Protein 4P7X (pdb70)

Radius of gyration: 19.08 Å; Cα contacts (8 Å, |Δi|>4): 589; chains: 1; bounding box: 52×41×45 Å

Sequence (286 aa):
PQFEKKGATTRILGVVVQLDQRRLTDDLAVLAKSNFSSSEYSDFACGRWEFCMLRNQSGKQEEQRVVVHETPALATPLGQSLPYLNELLDNNHFDRDSIRYARIIRISENACIIPHRDYLELEGKFIRVVHLLVLDTNEEKCSNTEEENNNIFHMMGRGEIWFLLDASSLPHSAGCFSSPTTPRLHLVVDIEGTRSLEEEVAINNVEQPSARRNATVDTRKEWTDEETLEESVLGFFSEIISEANYREIVAILAKLHFFHKVHCCVDMYGWLKKEICRRRGEPALIEKANNSSLERFYLIDRAAGEVMTYY

Foldseek 3Di:
DDFDDDPDKDFLFFDDDDCVLLVVLVVVVVVDDWDCPPVLQKLPPKTKAWQWACPLERVDDDDEADQFQTHGHPSNVVRVRVVVQCVAWFDRGFFHTKMKIKAAALMKGAFFAPDQAYPAAWFKKKAWADADPQKWKAFFQDIADDDHRTIITDRSLTTMMIHGNDRDMTIIIMTTGNRVDDPSPGTHPGHGDDDDDTDDDPAAEDDPVNLVVLLVCLVPDDPVCVSVNSSVLQCNSSRYRHTNLVSLVSQCSSPVSNPDVVSNVLSVVVCCPRRNHDHVPDHDDD

InterPro domains:
  IPR007803 Aspartyl/asparaginy/proline hydroxylase [PF05118] (27-172)
  IPR008035 L-proline 3-hydroxylase, C-terminal [PF05373] (183-276)
  IPR027443 Isopenicillin N synthase-like superfamily [G3DSA:2.60.120.330] (1-194)
  IPR037037 L-proline 3-hydroxylase, C-terminal domain superfamily [G3DSA:1.10.1720.10] (197-279)

Secondary structure (DSSP, 8-state):
------SPPEEEEE----HHHHHHHHHHHTTS--B-TTGGGEESSEEEEEEEESSS-TT--S-----S--EE-HHHHT-HHHHHHHHHHS-GGGEEEEEEEEE-TTEEEEEE-S-TTSSS-EEEEEEEEE--TTEEEEETTEEE-PPTTEEEEE-TTS-EEEEE-SSS-EEEEEEEEETTS-GGGSS-S-BPPPP-PPPP--PBPP-HHHHHHHHGGGGT--TTTHHHHHHHHHHHTTTBSS-TTHHHHHHHHHHHHH--HHHHHHHHHHHIIIII---TT-----

Organism: Mesorhizobium japonicum (strain LMG 29417 / CECT 9101 / MAFF 303099) (NCBI:txid266835)

Solvent-accessible surface area: 13258 Å² total

B-factor: mean 23.95, std 10.5, range [10.64, 113.64]

Nearest PDB structures (foldseek):
  4p7w-assembly1_A  TM=9.999E-01  e=2.178E-58  Mesorhizobium japonicum MAFF 303099
  1e5r-assembly1_B-2  TM=8.882E-01  e=2.980E-24  Streptomyces sp. TH1
  1e5s-assembly1_B-2  TM=9.002E-01  e=2.533E-22  Streptomyces sp. TH1
  1e5s-assembly1_A  TM=8.756E-01  e=3.210E-22  Streptomyces sp. TH1
  8re7-assembly1_A  TM=7.423E-01  e=4.043E-07  Homo sapiens

Structure (mmCIF, N/CA/C/O backbone):
data_4P7X
#
_entry.id   4P7X
#
_cell.length_a   112.680
_cell.length_b   123.395
_cell.length_c   56.980
_cell.angle_alpha   90.000
_cell.angle_beta   90.000
_cell.angle_gamma   90.000
#
_symmetry.space_group_name_H-M   'C 2 2 21'
#
loop_
_entity.id
_entity.type
_entity.pdbx_description
1 polymer 'L-proline cis-4-hydroxylase'
2 non-polymer 'COBALT (II) ION'
3 non-polymer '2-OXOGLUTARIC ACID'
4 non-polymer '(2S)-piperidine-2-carboxylic acid'
5 non-polymer 'SULFATE ION'
6 non-polymer '3-CYCLOHEXYL-1-PROPYLSULFONIC ACID'
7 water water
#
loop_
_atom_site.group_PDB
_atom_site.id
_atom_site.type_symbol
_atom_site.label_atom_id
_atom_site.label_alt_id
_atom_site.label_comp_id
_atom_site.label_asym_id
_atom_site.label_entity_id
_atom_site.label_seq_id
_atom_site.pdbx_PDB_ins_code
_atom_site.Cartn_x
_atom_site.Cartn_y
_atom_site.Cartn_z
_atom_site.occupancy
_atom_site.B_iso_or_equiv
_atom_site.auth_seq_id
_atom_site.auth_comp_id
_atom_site.auth_asym_id
_atom_site.auth_atom_id
_atom_site.pdbx_PDB_model_num
ATOM 1 N N . PRO A 1 7 ? 41.661 22.637 -4.974 1.00 36.21 -5 PRO A N 1
ATOM 2 C CA . PRO A 1 7 ? 40.852 23.845 -5.200 1.00 30.29 -5 PRO A CA 1
ATOM 3 C C . PRO A 1 7 ? 40.570 24.633 -3.918 1.00 26.33 -5 PRO A C 1
ATOM 4 O O . PRO A 1 7 ? 40.561 24.054 -2.826 1.00 29.53 -5 PRO A O 1
ATOM 8 N N . GLN A 1 8 ? 40.325 25.935 -4.071 1.00 28.03 -4 GLN A N 1
ATOM 9 C CA . GLN A 1 8 ? 40.081 26.859 -2.964 1.00 24.07 -4 GLN A CA 1
ATOM 10 C C . GLN A 1 8 ? 38.684 27.430 -3.107 1.00 20.91 -4 GLN A C 1
ATOM 11 O O . GLN A 1 8 ? 38.155 27.469 -4.199 1.00 21.26 -4 GLN A O 1
ATOM 17 N N . PHE A 1 9 ? 38.086 27.863 -1.994 1.00 20.13 -3 PHE A N 1
ATOM 18 C CA . PHE A 1 9 ? 36.668 28.204 -1.944 1.00 18.70 -3 PHE A CA 1
ATOM 19 C C . PHE A 1 9 ? 36.433 29.495 -1.175 1.00 18.56 -3 PHE A C 1
ATOM 20 O O . PHE A 1 9 ? 36.945 29.679 -0.065 1.00 21.51 -3 PHE A O 1
ATOM 28 N N . GLU A 1 10 ? 35.643 30.391 -1.766 1.00 17.18 -2 GLU A N 1
ATOM 29 C CA . GLU A 1 10 ? 35.367 31.697 -1.194 1.00 18.30 -2 GLU A CA 1
ATOM 30 C C . GLU A 1 10 ? 34.527 31.552 0.071 1.00 20.15 -2 GLU A C 1
ATOM 31 O O . GLU A 1 10 ? 33.581 30.768 0.111 1.00 19.58 -2 GLU A O 1
ATOM 37 N N . LYS A 1 11 ? 34.877 32.349 1.074 1.00 24.54 -1 LYS A N 1
ATOM 38 C CA A LYS A 1 11 ? 34.141 32.321 2.327 0.50 26.04 -1 LYS A CA 1
ATOM 39 C CA B LYS A 1 11 ? 34.170 32.433 2.352 0.50 25.64 -1 LYS A CA 1
ATOM 40 C C . LYS A 1 11 ? 32.752 32.936 2.157 1.00 21.94 -1 LYS A C 1
ATOM 41 O O . LYS A 1 11 ? 32.488 33.666 1.226 1.00 23.66 -1 LYS A O 1
ATOM 52 N N . GLY A 1 12 ? 31.861 32.587 3.067 1.00 24.94 0 GLY A N 1
ATOM 53 C CA . GLY A 1 12 ? 30.495 33.102 3.085 1.00 23.44 0 GLY A CA 1
ATOM 54 C C . GLY A 1 12 ? 30.138 33.434 4.517 1.00 22.83 0 GLY A C 1
ATOM 55 O O . GLY A 1 12 ? 31.020 33.650 5.350 1.00 24.85 0 GLY A O 1
ATOM 56 N N . ALA A 1 13 ? 28.843 33.471 4.809 1.00 22.73 1 ALA A N 1
ATOM 57 C CA . ALA A 1 13 ? 28.391 33.654 6.187 1.00 21.15 1 ALA A CA 1
ATOM 58 C C . ALA A 1 13 ? 28.933 32.527 7.074 1.00 19.44 1 ALA A C 1
ATOM 59 O O . ALA A 1 13 ? 29.072 31.402 6.635 1.00 19.01 1 ALA A O 1
ATOM 61 N N . THR A 1 14 ? 29.214 32.826 8.336 1.00 21.08 2 THR A N 1
ATOM 62 C CA . THR A 1 14 ? 29.887 31.878 9.213 1.00 20.02 2 THR A CA 1
ATOM 63 C C . THR A 1 14 ? 28.922 30.795 9.715 1.00 16.86 2 THR A C 1
ATOM 64 O O . THR A 1 14 ? 27.908 31.087 10.356 1.00 17.57 2 THR A O 1
ATOM 68 N N . THR A 1 15 ? 29.311 29.547 9.518 1.00 16.25 3 THR A N 1
ATOM 69 C CA . THR A 1 15 ? 28.589 28.390 10.072 1.00 14.77 3 THR A CA 1
ATOM 70 C C . THR A 1 15 ? 28.614 28.479 11.586 1.00 15.78 3 THR A C 1
ATOM 71 O O . THR A 1 15 ? 29.684 28.658 12.170 1.00 18.14 3 THR A O 1
ATOM 75 N N . ARG A 1 16 ? 27.448 28.408 12.217 1.00 15.39 4 ARG A N 1
ATOM 76 C CA . ARG A 1 16 ? 27.348 28.645 13.652 1.00 15.56 4 ARG A CA 1
ATOM 77 C C . ARG A 1 16 ? 25.992 28.243 14.204 1.00 15.39 4 ARG A C 1
ATOM 78 O O . ARG A 1 16 ? 25.047 28.033 13.463 1.00 15.10 4 ARG A O 1
ATOM 86 N N . ILE A 1 17 ? 25.904 28.190 15.525 1.00 16.39 5 ILE A N 1
ATOM 87 C CA . ILE A 1 17 ? 24.639 28.017 16.210 1.00 15.06 5 ILE A CA 1
ATOM 88 C C . ILE A 1 17 ? 23.848 29.319 16.222 1.00 15.28 5 ILE A C 1
ATOM 89 O O . ILE A 1 17 ? 24.343 30.329 16.715 1.00 17.93 5 ILE A O 1
ATOM 94 N N . LEU A 1 18 ? 22.655 29.296 15.628 1.00 15.38 6 LEU A N 1
ATOM 95 C CA . LEU A 1 18 ? 21.738 30.421 15.639 1.00 16.93 6 LEU A CA 1
ATOM 96 C C . LEU A 1 18 ? 20.925 30.468 16.924 1.00 16.42 6 LEU A C 1
ATOM 97 O O . LEU A 1 18 ? 20.484 31.531 17.342 1.00 18.85 6 LEU A O 1
ATOM 102 N N . GLY A 1 19 ? 20.667 29.313 17.521 1.00 16.48 7 GLY A N 1
ATOM 103 C CA . GLY A 1 19 ? 19.828 29.249 18.708 1.00 16.41 7 GLY A CA 1
ATOM 104 C C . GLY A 1 19 ? 19.726 27.865 19.266 1.00 16.27 7 GLY A C 1
ATOM 105 O O . GLY A 1 19 ? 20.129 26.911 18.619 1.00 17.38 7 GLY A O 1
ATOM 106 N N . VAL A 1 20 ? 19.197 27.780 20.489 1.00 16.03 8 VAL A N 1
ATOM 107 C CA A VAL A 1 20 ? 18.939 26.490 21.114 0.50 16.53 8 VAL A CA 1
ATOM 108 C CA B VAL A 1 20 ? 18.965 26.523 21.196 0.50 15.85 8 VAL A CA 1
ATOM 109 C C . VAL A 1 20 ? 17.494 26.470 21.595 1.00 16.10 8 VAL A C 1
ATOM 110 O O . VAL A 1 20 ? 16.947 27.494 22.015 1.00 17.50 8 VAL A O 1
ATOM 117 N N . VAL A 1 21 ? 16.872 25.302 21.458 1.00 15.14 9 VAL A N 1
ATOM 118 C CA . VAL A 1 21 ? 15.486 25.112 21.837 1.00 15.66 9 VAL A CA 1
ATOM 119 C C . VAL A 1 21 ? 15.353 23.892 22.721 1.00 17.82 9 VAL A C 1
ATOM 120 O O . VAL A 1 21 ? 16.150 22.958 22.659 1.00 18.86 9 VAL A O 1
ATOM 124 N N . GLN A 1 22 ? 14.309 23.916 23.524 1.00 19.71 10 GLN A N 1
ATOM 125 C CA . GLN A 1 22 ? 13.913 22.780 24.308 1.00 22.37 10 GLN A CA 1
ATOM 126 C C . GLN A 1 22 ? 13.151 21.840 23.385 1.00 23.25 10 GLN A C 1
ATOM 127 O O . GLN A 1 22 ? 12.461 22.261 22.410 1.00 25.85 10 GLN A O 1
ATOM 133 N N . LEU A 1 23 ? 13.409 20.561 23.571 1.00 19.04 11 LEU A N 1
ATOM 134 C CA . LEU A 1 23 ? 12.678 19.528 22.863 1.00 18.79 11 LEU A CA 1
ATOM 135 C C . LEU A 1 23 ? 11.878 18.708 23.861 1.00 19.54 11 LEU A C 1
ATOM 136 O O . LEU A 1 23 ? 12.392 18.313 24.916 1.00 26.55 11 LEU A O 1
ATOM 141 N N . ASP A 1 24 ? 10.618 18.492 23.540 1.00 18.11 12 ASP A N 1
ATOM 142 C CA . ASP A 1 24 ? 9.731 17.646 24.321 1.00 18.84 12 ASP A CA 1
ATOM 143 C C . ASP A 1 24 ? 10.042 16.189 23.967 1.00 18.87 12 ASP A C 1
ATOM 144 O O . ASP A 1 24 ? 9.715 15.718 22.872 1.00 19.01 12 ASP A O 1
ATOM 149 N N . GLN A 1 25 ? 10.716 15.467 24.854 1.00 19.58 13 GLN A N 1
ATOM 150 C CA . GLN A 1 25 ? 11.194 14.146 24.486 1.00 21.45 13 GLN A CA 1
ATOM 151 C C . GLN A 1 25 ? 10.059 13.175 24.190 1.00 19.37 13 GLN A C 1
ATOM 152 O O . GLN A 1 25 ? 10.172 12.376 23.274 1.00 19.41 13 GLN A O 1
ATOM 158 N N . ARG A 1 26 ? 8.964 13.241 24.940 1.00 18.93 14 ARG A N 1
ATOM 159 C CA . ARG A 1 26 ? 7.846 12.339 24.670 1.00 18.83 14 ARG A CA 1
ATOM 160 C C . ARG A 1 26 ? 7.278 12.567 23.276 1.00 18.30 14 ARG A C 1
ATOM 161 O O . ARG A 1 26 ? 7.109 11.640 22.493 1.00 19.04 14 ARG A O 1
ATOM 169 N N . ARG A 1 27 ? 6.982 13.822 22.975 1.00 16.63 15 ARG A N 1
ATOM 170 C CA . ARG A 1 27 ? 6.404 14.134 21.672 1.00 15.80 15 ARG A CA 1
ATOM 171 C C . ARG A 1 27 ? 7.380 13.842 20.523 1.00 16.13 15 ARG A C 1
ATOM 172 O O . ARG A 1 27 ? 6.983 13.390 19.433 1.00 17.08 15 ARG A O 1
ATOM 180 N N . LEU A 1 28 ? 8.653 14.131 20.753 1.00 16.12 16 LEU A N 1
ATOM 181 C CA . LEU A 1 28 ? 9.663 13.866 19.753 1.00 17.03 16 LEU A CA 1
ATOM 182 C C . LEU A 1 28 ? 9.832 12.372 19.503 1.00 18.27 16 LEU A C 1
ATOM 183 O O . LEU A 1 28 ? 9.924 11.925 18.367 1.00 19.21 16 LEU A O 1
ATOM 188 N N . THR A 1 29 ? 9.869 11.591 20.578 1.00 19.05 17 THR A N 1
ATOM 189 C CA . THR A 1 29 ? 9.975 10.143 20.503 1.00 21.10 17 THR A CA 1
ATOM 190 C C . THR A 1 29 ? 8.857 9.577 19.635 1.00 20.22 17 THR A C 1
ATOM 191 O O . THR A 1 29 ? 9.093 8.701 18.821 1.00 20.74 17 THR A O 1
ATOM 195 N N . ASP A 1 30 ? 7.643 10.096 19.799 1.00 19.30 18 ASP A N 1
ATOM 196 C CA . ASP A 1 30 ? 6.515 9.624 19.003 1.00 18.47 18 ASP A CA 1
ATOM 197 C C . ASP A 1 30 ? 6.751 9.891 17.503 1.00 18.27 18 ASP A C 1
ATOM 198 O O . ASP A 1 30 ? 6.573 8.999 16.668 1.00 20.26 18 ASP A O 1
ATOM 203 N N . ASP A 1 31 ? 7.169 11.106 17.157 1.00 17.45 19 ASP A N 1
ATOM 204 C CA . ASP A 1 31 ? 7.386 11.427 15.742 1.00 17.33 19 ASP A CA 1
ATOM 205 C C . ASP A 1 31 ? 8.608 10.674 15.185 1.00 18.16 19 ASP A C 1
ATOM 206 O O . ASP A 1 31 ? 8.598 10.245 14.033 1.00 18.11 19 ASP A O 1
ATOM 211 N N . LEU A 1 32 ? 9.655 10.500 15.982 1.00 17.59 20 LEU A N 1
ATOM 212 C CA . LEU A 1 32 ? 10.804 9.708 15.534 1.00 18.33 20 LEU A CA 1
ATOM 213 C C . LEU A 1 32 ? 10.428 8.241 15.291 1.00 18.47 20 LEU A C 1
ATOM 214 O O . LEU A 1 32 ? 10.984 7.602 14.399 1.00 19.21 20 LEU A O 1
ATOM 219 N N . ALA A 1 33 ? 9.478 7.713 16.055 1.00 18.95 21 ALA A N 1
ATOM 220 C CA . ALA A 1 33 ? 9.044 6.329 15.857 1.00 20.36 21 ALA A CA 1
ATOM 221 C C . ALA A 1 33 ? 8.304 6.183 14.513 1.00 19.29 21 ALA A C 1
ATOM 222 O O . ALA A 1 33 ? 8.435 5.174 13.832 1.00 23.36 21 ALA A O 1
ATOM 224 N N . VAL A 1 34 ? 7.538 7.210 14.134 1.00 19.78 22 VAL A N 1
ATOM 225 C CA . VAL A 1 34 ? 6.926 7.244 12.815 1.00 20.74 22 VAL A CA 1
ATOM 226 C C . VAL A 1 34 ? 8.015 7.302 11.745 1.00 19.32 22 VAL A C 1
ATOM 227 O O . VAL A 1 34 ? 7.974 6.554 10.759 1.00 20.49 22 VAL A O 1
ATOM 231 N N . LEU A 1 35 ? 9.000 8.172 11.934 1.00 18.33 23 LEU A N 1
ATOM 232 C CA . LEU A 1 35 ? 10.072 8.307 10.938 1.00 18.00 23 LEU A CA 1
ATOM 233 C C . LEU A 1 35 ? 10.856 7.014 10.737 1.00 17.84 23 LEU A C 1
ATOM 234 O O . LEU A 1 35 ? 11.310 6.736 9.611 1.00 18.55 23 LEU A O 1
ATOM 239 N N . ALA A 1 36 ? 11.018 6.240 11.808 1.00 18.99 24 ALA A N 1
ATOM 240 C CA . ALA A 1 36 ? 11.737 4.964 11.719 1.00 20.06 24 ALA A CA 1
ATOM 241 C C . ALA A 1 36 ? 11.077 3.968 10.755 1.00 21.42 24 ALA A C 1
ATOM 242 O O . ALA A 1 36 ? 11.735 3.042 10.311 1.00 27.09 24 ALA A O 1
ATOM 244 N N . LYS A 1 37 ? 9.801 4.179 10.425 1.00 21.03 25 LYS A N 1
ATOM 245 C CA . LYS A 1 37 ? 9.048 3.322 9.499 1.00 24.81 25 LYS A CA 1
ATOM 246 C C . LYS A 1 37 ? 8.630 4.066 8.227 1.00 24.02 25 LYS A C 1
ATOM 247 O O . LYS A 1 37 ? 7.841 3.556 7.442 1.00 28.27 25 LYS A O 1
ATOM 253 N N . SER A 1 38 ? 9.169 5.262 8.014 1.00 21.14 26 SER A N 1
ATOM 254 C CA . SER A 1 38 ? 8.748 6.094 6.894 1.00 20.65 26 SER A CA 1
ATOM 255 C C . SER A 1 38 ? 9.553 5.836 5.631 1.00 19.80 26 SER A C 1
ATOM 256 O O . SER A 1 38 ? 10.675 5.298 5.661 1.00 20.99 26 SER A O 1
ATOM 259 N N . ASN A 1 39 ? 8.944 6.235 4.519 1.00 21.49 27 ASN A N 1
ATOM 260 C CA . ASN A 1 39 ? 9.519 6.128 3.194 1.00 21.77 27 ASN A CA 1
ATOM 261 C C . ASN A 1 39 ? 10.491 7.282 2.945 1.00 20.13 27 ASN A C 1
ATOM 262 O O . ASN A 1 39 ? 10.063 8.432 2.778 1.00 24.12 27 ASN A O 1
ATOM 267 N N . PHE A 1 40 ? 11.789 6.985 2.973 1.00 18.84 28 PHE A N 1
ATOM 268 C CA . PHE A 1 40 ? 12.811 7.981 2.647 1.00 16.85 28 PHE A CA 1
ATOM 269 C C . PHE A 1 40 ? 13.104 7.977 1.155 1.00 16.75 28 PHE A C 1
ATOM 270 O O . PHE A 1 40 ? 13.066 6.936 0.504 1.00 19.79 28 PHE A O 1
ATOM 278 N N . SER A 1 41 ? 13.374 9.165 0.620 1.00 16.84 29 SER A N 1
ATOM 279 C CA . SER A 1 41 ? 13.706 9.364 -0.776 1.00 17.65 29 SER A CA 1
ATOM 280 C C . SER A 1 41 ? 15.015 8.720 -1.142 1.00 17.78 29 SER A C 1
ATOM 281 O O . SER A 1 41 ? 15.921 8.636 -0.314 1.00 18.82 29 SER A O 1
ATOM 284 N N . SER A 1 42 ? 15.123 8.310 -2.407 1.00 18.50 30 SER A N 1
ATOM 285 C CA A SER A 1 42 ? 16.410 7.905 -2.951 0.50 19.18 30 SER A CA 1
ATOM 286 C CA B SER A 1 42 ? 16.375 7.885 -3.012 0.50 19.62 30 SER A CA 1
ATOM 287 C C . SER A 1 42 ? 17.063 9.024 -3.773 1.00 18.19 30 SER A C 1
ATOM 288 O O . SER A 1 42 ? 18.154 8.845 -4.322 1.00 20.27 30 SER A O 1
ATOM 293 N N . GLU A 1 43 ? 16.410 10.178 -3.867 1.00 17.45 31 GLU A N 1
ATOM 294 C CA . GLU A 1 43 ? 17.020 11.312 -4.566 1.00 18.16 31 GLU A CA 1
ATOM 295 C C . GLU A 1 43 ? 18.287 11.747 -3.837 1.00 17.24 31 GLU A C 1
ATOM 296 O O . GLU A 1 43 ? 18.362 11.702 -2.605 1.00 18.28 31 GLU A O 1
ATOM 302 N N . TYR A 1 44 ? 19.278 12.187 -4.613 1.00 17.63 32 TYR A N 1
ATOM 303 C CA . TYR A 1 44 ? 20.599 12.561 -4.098 1.00 16.89 32 TYR A CA 1
ATOM 304 C C . TYR A 1 44 ? 21.397 11.387 -3.522 1.00 16.09 32 TYR A C 1
ATOM 305 O O . TYR A 1 44 ? 22.403 11.586 -2.844 1.00 16.53 32 TYR A O 1
ATOM 314 N N . SER A 1 45 ? 20.992 10.164 -3.858 1.00 16.33 33 SER A N 1
ATOM 315 C CA . SER A 1 45 ? 21.771 8.986 -3.468 1.00 16.98 33 SER A CA 1
ATOM 316 C C . SER A 1 45 ? 23.160 8.981 -4.103 1.00 17.77 33 SER A C 1
ATOM 317 O O . SER A 1 45 ? 24.060 8.294 -3.598 1.00 17.69 33 SER A O 1
ATOM 320 N N . ASP A 1 46 ? 23.320 9.741 -5.197 1.00 16.84 34 ASP A N 1
ATOM 321 C CA . ASP A 1 46 ? 24.624 10.002 -5.771 1.00 16.98 34 ASP A CA 1
ATOM 322 C C . ASP A 1 46 ? 25.595 10.759 -4.847 1.00 16.48 34 ASP A C 1
ATOM 323 O O . ASP A 1 46 ? 26.786 10.768 -5.097 1.00 18.93 34 ASP A O 1
ATOM 328 N N . PHE A 1 47 ? 25.086 11.326 -3.757 1.00 16.48 35 PHE A N 1
ATOM 329 C CA . PHE A 1 47 ? 25.911 11.955 -2.711 1.00 15.60 35 PHE A CA 1
ATOM 330 C C . PHE A 1 47 ? 26.109 11.080 -1.477 1.00 15.91 35 PHE A C 1
ATOM 331 O O . PHE A 1 47 ? 26.874 11.419 -0.602 1.00 17.32 35 PHE A O 1
ATOM 339 N N . ALA A 1 48 ? 25.409 9.951 -1.412 1.00 15.63 36 ALA A N 1
ATOM 340 C CA . ALA A 1 48 ? 25.391 9.127 -0.202 1.00 15.80 36 ALA A CA 1
ATOM 341 C C . ALA A 1 48 ? 26.487 8.076 -0.251 1.00 17.91 36 ALA A C 1
ATOM 342 O O . ALA A 1 48 ? 26.641 7.376 -1.248 1.00 21.51 36 ALA A O 1
ATOM 344 N N . CYS A 1 49 ? 27.235 7.949 0.839 1.00 16.56 37 CYS A N 1
ATOM 345 C CA . CYS A 1 49 ? 28.149 6.844 1.064 1.00 18.68 37 CYS A CA 1
ATOM 346 C C . CYS A 1 49 ? 27.476 5.978 2.114 1.00 19.03 37 CYS A C 1
ATOM 347 O O . CYS A 1 49 ? 27.662 6.161 3.329 1.00 21.45 37 CYS A O 1
ATOM 350 N N . GLY A 1 50 ? 26.653 5.049 1.644 1.00 18.80 38 GLY A N 1
ATOM 351 C CA . GLY A 1 50 ? 25.820 4.255 2.527 1.00 19.94 38 GLY A CA 1
ATOM 352 C C . GLY A 1 50 ? 24.492 4.940 2.832 1.00 17.35 38 GLY A C 1
ATOM 353 O O . GLY A 1 50 ? 23.969 5.732 2.030 1.00 19.17 38 GLY A O 1
ATOM 354 N N . ARG A 1 51 ? 23.950 4.653 4.007 1.00 17.08 39 ARG A N 1
ATOM 355 C CA . ARG A 1 51 ? 22.616 5.101 4.359 1.00 17.23 39 ARG A CA 1
ATOM 356 C C . ARG A 1 51 ? 22.563 6.521 4.908 1.00 16.05 39 ARG A C 1
ATOM 357 O O . ARG A 1 51 ? 22.323 6.747 6.097 1.00 17.29 39 ARG A O 1
ATOM 365 N N . TRP A 1 52 ? 22.817 7.458 4.004 1.00 15.45 40 TRP A N 1
ATOM 366 C CA . TRP A 1 52 ? 22.503 8.864 4.171 1.00 14.85 40 TRP A CA 1
ATOM 367 C C . TRP A 1 52 ? 21.250 9.047 3.332 1.00 14.35 40 TRP A C 1
ATOM 368 O O . TRP A 1 52 ? 21.268 8.710 2.157 1.00 16.31 40 TRP A O 1
ATOM 379 N N . GLU A 1 53 ? 20.190 9.619 3.895 1.00 15.18 41 GLU A N 1
ATOM 380 C CA . GLU A 1 53 ? 18.929 9.763 3.164 1.00 14.65 41 GLU A CA 1
ATOM 381 C C . GLU A 1 53 ? 18.043 10.804 3.806 1.00 13.72 41 GLU A C 1
ATOM 382 O O . GLU A 1 53 ? 18.228 11.152 4.983 1.00 14.57 41 GLU A O 1
ATOM 388 N N . PHE A 1 54 ? 17.041 11.260 3.076 1.00 14.56 42 PHE A N 1
ATOM 389 C CA . PHE A 1 54 ? 16.107 12.253 3.612 1.00 14.34 42 PHE A CA 1
ATOM 390 C C . PHE A 1 54 ? 14.691 11.968 3.173 1.00 14.24 42 PHE A C 1
ATOM 391 O O . PHE A 1 54 ? 14.449 11.190 2.255 1.00 14.95 42 PHE A O 1
ATOM 399 N N . CYS A 1 55 ? 13.751 12.623 3.846 1.00 14.53 43 CYS A N 1
ATOM 400 C CA . CYS A 1 55 ? 12.379 12.711 3.378 1.00 15.31 43 CYS A CA 1
ATOM 401 C C . CYS A 1 55 ? 11.858 14.122 3.492 1.00 13.94 43 CYS A C 1
ATOM 402 O O . CYS A 1 55 ? 12.300 14.891 4.330 1.00 15.23 43 CYS A O 1
ATOM 405 N N . MET A 1 56 ? 10.941 14.461 2.589 1.00 14.33 44 MET A N 1
ATOM 406 C CA . MET A 1 56 ? 10.355 15.791 2.521 1.00 13.70 44 MET A CA 1
ATOM 407 C C . MET A 1 56 ? 9.179 15.935 3.484 1.00 14.36 44 MET A C 1
ATOM 408 O O . MET A 1 56 ? 8.210 15.183 3.392 1.00 15.05 44 MET A O 1
ATOM 413 N N . LEU A 1 57 ? 9.250 16.965 4.324 1.00 13.96 45 LEU A N 1
ATOM 414 C CA . LEU A 1 57 ? 8.131 17.379 5.178 1.00 13.65 45 LEU A CA 1
ATOM 415 C C . LEU A 1 57 ? 7.370 18.552 4.582 1.00 14.10 45 LEU A C 1
ATOM 416 O O . LEU A 1 57 ? 6.164 18.659 4.768 1.00 14.61 45 LEU A O 1
ATOM 421 N N . ARG A 1 58 ? 8.090 19.461 3.910 1.00 14.02 46 ARG A N 1
ATOM 422 C CA . ARG A 1 58 ? 7.475 20.577 3.182 1.00 14.57 46 ARG A CA 1
ATOM 423 C C . ARG A 1 58 ? 8.246 20.834 1.891 1.00 14.63 46 ARG A C 1
ATOM 424 O O . ARG A 1 58 ? 9.464 20.725 1.881 1.00 14.73 46 ARG A O 1
ATOM 432 N N . ASN A 1 59 ? 7.529 21.205 0.837 1.00 15.90 47 ASN A N 1
ATOM 433 C CA . ASN A 1 59 ? 8.146 21.443 -0.460 1.00 16.88 47 ASN A CA 1
ATOM 434 C C . ASN A 1 59 ? 7.248 22.398 -1.265 1.00 17.27 47 ASN A C 1
ATOM 435 O O . ASN A 1 59 ? 6.369 23.027 -0.701 1.00 18.33 47 ASN A O 1
ATOM 440 N N . GLN A 1 60 ? 7.474 22.548 -2.560 1.00 17.73 48 GLN A N 1
ATOM 441 C CA . GLN A 1 60 ? 6.677 23.507 -3.323 1.00 18.84 48 GLN A CA 1
ATOM 442 C C . GLN A 1 60 ? 5.203 23.141 -3.394 1.00 20.00 48 GLN A C 1
ATOM 443 O O . GLN A 1 60 ? 4.335 23.998 -3.237 1.00 21.79 48 GLN A O 1
ATOM 449 N N . SER A 1 61 ? 4.947 21.866 -3.665 1.00 19.48 49 SER A N 1
ATOM 450 C CA . SER A 1 61 ? 3.614 21.398 -4.053 1.00 20.67 49 SER A CA 1
ATOM 451 C C . SER A 1 61 ? 2.824 20.779 -2.924 1.00 20.32 49 SER A C 1
ATOM 452 O O . SER A 1 61 ? 1.623 20.600 -3.045 1.00 21.70 49 SER A O 1
ATOM 455 N N . GLY A 1 62 ? 3.510 20.408 -1.847 1.00 19.01 50 GLY A N 1
ATOM 456 C CA . GLY A 1 62 ? 2.903 19.593 -0.803 1.00 18.16 50 GLY A CA 1
ATOM 457 C C . GLY A 1 62 ? 2.701 18.137 -1.183 1.00 18.89 50 GLY A C 1
ATOM 458 O O . GLY A 1 62 ? 1.994 17.429 -0.492 1.00 20.78 50 GLY A O 1
ATOM 459 N N . LYS A 1 63 ? 3.298 17.691 -2.288 1.00 19.37 51 LYS A N 1
ATOM 460 C CA . LYS A 1 63 ? 3.096 16.318 -2.787 1.00 20.41 51 LYS A CA 1
ATOM 461 C C . LYS A 1 63 ? 4.320 15.456 -2.505 1.00 18.51 51 LYS A C 1
ATOM 462 O O . LYS A 1 63 ? 5.459 15.916 -2.641 1.00 19.74 51 LYS A O 1
ATOM 468 N N . GLN A 1 64 ? 4.078 14.202 -2.131 1.00 19.08 52 GLN A N 1
ATOM 469 C CA . GLN A 1 64 ? 5.115 13.209 -1.860 1.00 19.32 52 GLN A CA 1
ATOM 470 C C . GLN A 1 64 ? 6.047 12.992 -3.061 1.00 19.61 52 GLN A C 1
ATOM 471 O O . GLN A 1 64 ? 7.220 12.685 -2.889 1.00 19.65 52 GLN A O 1
ATOM 477 N N . GLU A 1 65 ? 5.526 13.125 -4.280 1.00 20.30 53 GLU A N 1
ATOM 478 C CA . GLU A 1 65 ? 6.322 12.864 -5.484 1.00 20.61 53 GLU A CA 1
ATOM 479 C C . GLU A 1 65 ? 7.467 13.848 -5.685 1.00 20.14 53 GLU A C 1
ATOM 480 O O . GLU A 1 65 ? 8.401 13.553 -6.420 1.00 23.59 53 GLU A O 1
ATOM 486 N N . GLU A 1 66 ? 7.367 15.023 -5.083 1.00 18.84 54 GLU A N 1
ATOM 487 C CA . GLU A 1 66 ? 8.355 16.077 -5.264 1.00 18.58 54 GLU A CA 1
ATOM 488 C C . GLU A 1 66 ? 9.500 15.895 -4.260 1.00 17.14 54 GLU A C 1
ATOM 489 O O . GLU A 1 66 ? 9.340 16.128 -3.055 1.00 18.44 54 GLU A O 1
ATOM 495 N N . GLN A 1 67 ? 10.670 15.535 -4.774 1.00 17.74 55 GLN A N 1
ATOM 496 C CA . GLN A 1 67 ? 11.793 15.123 -3.930 1.00 16.72 55 GLN A CA 1
ATOM 497 C C . GLN A 1 67 ? 13.133 15.789 -4.276 1.00 17.91 55 GLN A C 1
ATOM 498 O O . GLN A 1 67 ? 14.157 15.402 -3.725 1.00 18.98 55 GLN A O 1
ATOM 504 N N . ARG A 1 68 ? 13.132 16.784 -5.169 1.00 17.83 56 ARG A N 1
ATOM 505 C CA . ARG A 1 68 ? 14.357 17.518 -5.532 1.00 16.82 56 ARG A CA 1
ATOM 506 C C . ARG A 1 68 ? 14.139 19.006 -5.324 1.00 17.82 56 ARG A C 1
ATOM 507 O O . ARG A 1 68 ? 13.007 19.508 -5.413 1.00 21.37 56 ARG A O 1
ATOM 515 N N . VAL A 1 69 ? 15.229 19.706 -5.048 1.00 16.95 57 VAL A N 1
ATOM 516 C CA . VAL A 1 69 ? 15.182 21.120 -4.751 1.00 16.78 57 VAL A CA 1
ATOM 517 C C . VAL A 1 69 ? 15.529 22.007 -5.949 1.00 16.43 57 VAL A C 1
ATOM 518 O O . VAL A 1 69 ? 16.393 21.691 -6.770 1.00 19.25 57 VAL A O 1
ATOM 522 N N . VAL A 1 70 ? 14.846 23.152 -5.987 1.00 17.84 58 VAL A N 1
ATOM 523 C CA . VAL A 1 70 ? 15.033 24.189 -6.976 1.00 19.07 58 VAL A CA 1
ATOM 524 C C . VAL A 1 70 ? 14.718 25.508 -6.249 1.00 18.17 58 VAL A C 1
ATOM 525 O O . VAL A 1 70 ? 13.862 25.528 -5.358 1.00 19.02 58 VAL A O 1
ATOM 529 N N . VAL A 1 71 ? 15.409 26.586 -6.600 1.00 19.11 59 VAL A N 1
ATOM 530 C CA . VAL A 1 71 ? 15.043 27.896 -6.082 1.00 19.59 59 VAL A CA 1
ATOM 531 C C . VAL A 1 71 ? 13.634 28.245 -6.574 1.00 19.78 59 VAL A C 1
ATOM 532 O O . VAL A 1 71 ? 13.324 28.108 -7.761 1.00 23.98 59 VAL A O 1
ATOM 536 N N . HIS A 1 72 ? 12.782 28.646 -5.641 1.00 22.39 60 HIS A N 1
ATOM 537 C CA . HIS A 1 72 ? 11.405 28.998 -5.946 1.00 22.49 60 HIS A CA 1
ATOM 538 C C . HIS A 1 72 ? 10.923 30.105 -5.009 1.00 22.84 60 HIS A C 1
ATOM 539 O O . HIS A 1 72 ? 11.646 30.540 -4.103 1.00 23.85 60 HIS A O 1
ATOM 546 N N . GLU A 1 73 ? 9.706 30.575 -5.242 1.00 23.76 61 GLU A N 1
ATOM 547 C CA . GLU A 1 73 ? 9.244 31.806 -4.630 1.00 27.05 61 GLU A CA 1
ATOM 548 C C . GLU A 1 73 ? 8.076 31.668 -3.641 1.00 26.93 61 GLU A C 1
ATOM 549 O O . GLU A 1 73 ? 7.565 32.676 -3.143 1.00 35.95 61 GLU A O 1
ATOM 555 N N . THR A 1 74 ? 7.643 30.449 -3.351 1.00 25.02 62 THR A N 1
ATOM 556 C CA . THR A 1 74 ? 6.443 30.262 -2.536 1.00 24.98 62 THR A CA 1
ATOM 557 C C . THR A 1 74 ? 6.681 29.614 -1.170 1.00 21.68 62 THR A C 1
ATOM 558 O O . THR A 1 74 ? 7.598 28.809 -0.994 1.00 22.76 62 THR A O 1
ATOM 562 N N . PRO A 1 75 ? 5.832 29.974 -0.193 1.00 21.65 63 PRO A N 1
ATOM 563 C CA . PRO A 1 75 ? 5.878 29.325 1.125 1.00 21.43 63 PRO A CA 1
ATOM 564 C C . PRO A 1 75 ? 5.706 27.817 0.985 1.00 19.09 63 PRO A C 1
ATOM 565 O O . PRO A 1 75 ? 4.739 27.348 0.391 1.00 21.38 63 PRO A O 1
ATOM 569 N N . ALA A 1 76 ? 6.623 27.054 1.557 1.00 18.08 64 ALA A N 1
ATOM 570 C CA . ALA A 1 76 ? 6.559 25.605 1.405 1.00 17.01 64 ALA A CA 1
ATOM 571 C C . ALA A 1 76 ? 5.274 25.049 2.011 1.00 17.28 64 ALA A C 1
ATOM 572 O O . ALA A 1 76 ? 4.826 25.510 3.072 1.00 18.61 64 ALA A O 1
ATOM 574 N N . LEU A 1 77 ? 4.721 24.049 1.329 1.00 17.97 65 LEU A N 1
ATOM 575 C CA . LEU A 1 77 ? 3.506 23.358 1.729 1.00 18.09 65 LEU A CA 1
ATOM 576 C C . LEU A 1 77 ? 3.847 21.995 2.314 1.00 17.37 65 LEU A C 1
ATOM 577 O O . LEU A 1 77 ? 4.721 21.303 1.808 1.00 16.56 65 LEU A O 1
ATOM 582 N N . ALA A 1 78 ? 3.163 21.613 3.386 1.00 16.97 66 ALA A N 1
ATOM 583 C CA . ALA A 1 78 ? 3.414 20.327 4.017 1.00 16.21 66 ALA A CA 1
ATOM 584 C C . ALA A 1 78 ? 2.965 19.166 3.150 1.00 15.43 66 ALA A C 1
ATOM 585 O O . ALA A 1 78 ? 1.886 19.189 2.562 1.00 17.18 66 ALA A O 1
ATOM 587 N N . THR A 1 79 ? 3.800 18.139 3.094 1.00 15.37 67 THR A N 1
ATOM 588 C CA . THR A 1 79 ? 3.481 16.891 2.440 1.00 16.03 67 THR A CA 1
ATOM 589 C C . THR A 1 79 ? 2.613 16.037 3.365 1.00 15.71 67 THR A C 1
ATOM 590 O O . THR A 1 79 ? 2.495 16.334 4.556 1.00 15.75 67 THR A O 1
ATOM 594 N N . PRO A 1 80 ? 2.032 14.953 2.838 1.00 16.38 68 PRO A N 1
ATOM 595 C CA . PRO A 1 80 ? 1.279 14.088 3.753 1.00 16.47 68 PRO A CA 1
ATOM 596 C C . PRO A 1 80 ? 2.149 13.602 4.930 1.00 16.29 68 PRO A C 1
ATOM 597 O O . PRO A 1 80 ? 1.677 13.522 6.074 1.00 16.94 68 PRO A O 1
ATOM 601 N N . LEU A 1 81 ? 3.411 13.315 4.654 1.00 15.46 69 LEU A N 1
ATOM 602 C CA . LEU A 1 81 ? 4.309 12.932 5.737 1.00 16.38 69 LEU A CA 1
ATOM 603 C C . LEU A 1 81 ? 4.455 14.074 6.757 1.00 15.29 69 LEU A C 1
ATOM 604 O O . LEU A 1 81 ? 4.353 13.867 7.978 1.00 15.34 69 LEU A O 1
ATOM 609 N N . GLY A 1 82 ? 4.720 15.280 6.282 1.00 15.23 70 GLY A N 1
ATOM 610 C CA . GLY A 1 82 ? 4.821 16.420 7.190 1.00 14.97 70 GLY A CA 1
ATOM 611 C C . GLY A 1 82 ? 3.562 16.617 8.025 1.00 15.22 70 GLY A C 1
ATOM 612 O O . GLY A 1 82 ? 3.643 16.927 9.218 1.00 15.99 70 GLY A O 1
ATOM 613 N N . GLN A 1 83 ? 2.399 16.403 7.426 1.00 16.54 71 GLN A N 1
ATOM 614 C CA . GLN A 1 83 ? 1.124 16.567 8.123 1.00 17.50 71 GLN A CA 1
ATOM 615 C C . GLN A 1 83 ? 0.862 15.452 9.129 1.00 19.66 71 GLN A C 1
ATOM 616 O O . GLN A 1 83 ? -0.030 15.589 9.948 1.00 25.04 71 GLN A O 1
ATOM 622 N N . SER A 1 84 ? 1.642 14.374 9.088 1.00 17.82 72 SER A N 1
ATOM 623 C CA . SER A 1 84 ? 1.488 13.258 9.983 1.00 17.44 72 SER A CA 1
ATOM 624 C C . SER A 1 84 ? 2.422 13.309 11.185 1.00 17.63 72 SER A C 1
ATOM 625 O O . SER A 1 84 ? 2.372 12.412 12.025 1.00 22.71 72 SER A O 1
ATOM 628 N N . LEU A 1 85 ? 3.260 14.341 11.261 1.00 16.73 73 LEU A N 1
ATOM 629 C CA . LEU A 1 85 ? 4.291 14.464 12.292 1.00 16.06 73 LEU A CA 1
ATOM 630 C C . LEU A 1 85 ? 4.004 15.748 13.089 1.00 16.16 73 LEU A C 1
ATOM 631 O O . LEU A 1 85 ? 4.585 16.809 12.825 1.00 16.65 73 LEU A O 1
ATOM 636 N N . PRO A 1 86 ? 3.091 15.660 14.067 1.00 16.66 74 PRO A N 1
ATOM 637 C CA . PRO A 1 86 ? 2.576 16.894 14.660 1.00 17.35 74 PRO A CA 1
ATOM 638 C C . PRO A 1 86 ? 3.612 17.708 15.427 1.00 15.67 74 PRO A C 1
ATOM 639 O 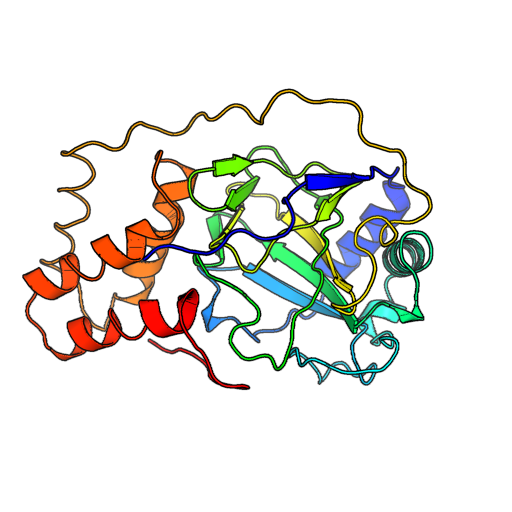O . PRO A 1 86 ? 3.541 18.931 15.447 1.00 16.87 74 PRO A O 1
ATOM 643 N N . TYR A 1 87 ? 4.564 17.041 16.078 1.00 15.43 75 TYR A N 1
ATOM 644 C CA . TYR A 1 87 ? 5.546 17.784 16.850 1.00 15.26 75 TYR A CA 1
ATOM 645 C C . TYR A 1 87 ? 6.551 18.467 15.936 1.00 14.78 75 TYR A C 1
ATOM 646 O O . TYR A 1 87 ? 6.890 19.623 16.108 1.00 15.08 75 TYR A O 1
ATOM 655 N N . LEU A 1 88 ? 7.025 17.753 14.921 1.00 14.88 76 LEU A N 1
ATOM 656 C CA . LEU A 1 88 ? 7.945 18.363 13.953 1.00 15.65 76 LEU A CA 1
ATOM 657 C C . LEU A 1 88 ? 7.267 19.503 13.205 1.00 15.00 76 LEU A C 1
ATOM 658 O O . LEU A 1 88 ? 7.887 20.540 12.941 1.00 15.57 76 LEU A O 1
ATOM 663 N N . ASN A 1 89 ? 5.985 19.339 12.877 1.00 15.08 77 ASN A N 1
ATOM 664 C CA . ASN A 1 89 ? 5.243 20.432 12.278 1.00 15.98 77 ASN A CA 1
ATOM 665 C C . ASN A 1 89 ? 5.172 21.656 13.186 1.00 16.77 77 ASN A C 1
ATOM 666 O O . ASN A 1 89 ? 5.361 22.794 12.747 1.00 17.40 77 ASN A O 1
ATOM 671 N N . GLU A 1 90 ? 4.972 21.416 14.482 1.00 16.47 78 GLU A N 1
ATOM 672 C CA . GLU A 1 90 ? 4.940 22.486 15.457 1.00 17.22 78 GLU A CA 1
ATOM 673 C C . GLU A 1 90 ? 6.291 23.187 15.573 1.00 17.03 78 GLU A C 1
ATOM 674 O O . GLU A 1 90 ? 6.349 24.411 15.657 1.00 18.21 78 GLU A O 1
ATOM 680 N N . LEU A 1 91 ? 7.383 22.414 15.589 1.00 15.42 79 LEU A N 1
ATOM 681 C CA . LEU A 1 91 ? 8.713 23.028 15.639 1.00 15.56 79 LEU A CA 1
ATOM 682 C C . LEU A 1 91 ? 8.950 23.953 14.433 1.00 14.95 79 LEU A C 1
ATOM 683 O O . LEU A 1 91 ? 9.519 25.037 14.559 1.00 16.25 79 LEU A O 1
ATOM 688 N N . LEU A 1 92 ? 8.529 23.515 13.252 1.00 14.66 80 LEU A N 1
ATOM 689 C CA . LEU A 1 92 ? 8.660 24.333 12.060 1.00 15.40 80 LEU A CA 1
ATOM 690 C C . LEU A 1 92 ? 7.848 25.613 12.178 1.00 16.58 80 LEU A C 1
ATOM 691 O O . LEU A 1 92 ? 8.338 26.672 11.813 1.00 18.27 80 LEU A O 1
ATOM 696 N N . ASP A 1 93 ? 6.624 25.493 12.692 1.00 16.91 81 ASP A N 1
ATOM 697 C CA . ASP A 1 93 ? 5.739 26.650 12.899 1.00 19.07 81 ASP A CA 1
ATOM 698 C C . ASP A 1 93 ? 6.297 27.636 13.919 1.00 20.73 81 ASP A C 1
ATOM 699 O O . ASP A 1 93 ? 6.115 28.859 13.817 1.00 25.01 81 ASP A O 1
ATOM 704 N N . ASN A 1 94 ? 6.948 27.100 14.945 1.00 18.76 82 ASN A N 1
ATOM 705 C CA A ASN A 1 94 ? 7.353 27.858 16.133 0.50 21.03 82 ASN A CA 1
ATOM 706 C CA B ASN A 1 94 ? 7.316 27.924 16.097 0.50 20.62 82 ASN A CA 1
ATOM 707 C C . ASN A 1 94 ? 8.687 28.586 15.949 1.00 19.72 82 ASN A C 1
ATOM 708 O O . ASN A 1 94 ? 8.892 29.700 16.445 1.00 22.66 82 ASN A O 1
ATOM 717 N N . HIS A 1 95 ? 9.621 27.935 15.257 1.00 17.55 83 HIS A N 1
ATOM 718 C CA . HIS A 1 95 ? 10.995 28.455 15.231 1.00 16.86 83 HIS A CA 1
ATOM 719 C C . HIS A 1 95 ? 11.453 29.054 13.907 1.00 16.84 83 HIS A C 1
ATOM 720 O O . HIS A 1 95 ? 12.597 29.503 13.824 1.00 17.97 83 HIS A O 1
ATOM 727 N N . PHE A 1 96 ? 10.561 29.079 12.922 1.00 18.23 84 PHE A N 1
ATOM 728 C CA . PHE A 1 96 ? 10.838 29.654 11.602 1.00 18.14 84 PHE A CA 1
ATOM 729 C C . PHE A 1 96 ? 9.632 30.458 11.124 1.00 20.45 84 PHE A C 1
ATOM 730 O O . PHE A 1 96 ? 8.503 30.278 11.609 1.00 21.73 84 PHE A O 1
ATOM 738 N N . ASP A 1 97 ? 9.890 31.340 10.180 1.00 20.15 85 ASP A N 1
ATOM 739 C CA . ASP A 1 97 ? 8.845 32.081 9.496 1.00 21.97 85 ASP A CA 1
ATOM 740 C C . ASP A 1 97 ? 8.283 31.242 8.360 1.00 21.93 85 ASP A C 1
ATOM 741 O O . ASP A 1 97 ? 9.008 30.910 7.440 1.00 19.68 85 ASP A O 1
ATOM 746 N N . ARG A 1 98 ? 6.994 30.909 8.428 1.00 21.17 86 ARG A N 1
ATOM 747 C CA . ARG A 1 98 ? 6.369 30.023 7.444 1.00 20.80 86 ARG A CA 1
ATOM 748 C C . ARG A 1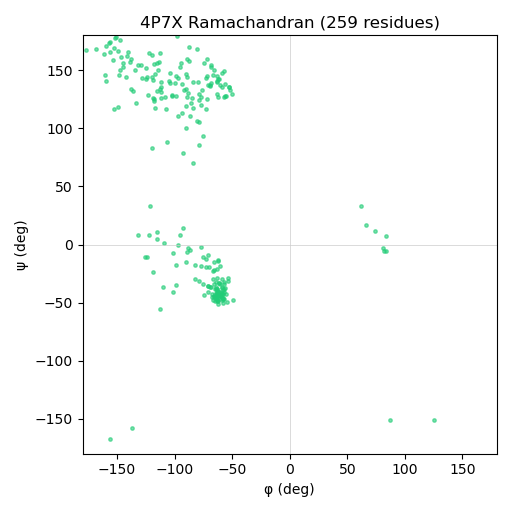 98 ? 6.666 30.427 6.010 1.00 19.47 86 ARG A C 1
ATOM 749 O O . ARG A 1 98 ? 6.999 29.579 5.172 1.00 20.04 86 ARG A O 1
ATOM 757 N N . ASP A 1 99 ? 6.507 31.711 5.715 1.00 21.74 87 ASP A N 1
ATOM 758 C CA . ASP A 1 99 ? 6.602 32.170 4.338 1.00 21.99 87 ASP A CA 1
ATOM 759 C C . ASP A 1 99 ? 8.028 32.223 3.813 1.00 20.26 87 ASP A C 1
ATOM 760 O O . ASP A 1 99 ? 8.231 32.391 2.609 1.00 21.94 87 ASP A O 1
ATOM 765 N N . SER A 1 100 ? 9.006 32.061 4.714 1.00 18.58 88 SER A N 1
ATOM 766 C CA . SER A 1 100 ? 10.430 32.016 4.330 1.00 18.87 88 SER A CA 1
ATOM 767 C C . SER A 1 100 ? 10.916 30.607 4.029 1.00 17.86 88 SER A C 1
ATOM 768 O O . SER A 1 100 ? 11.975 30.429 3.459 1.00 18.54 88 SER A O 1
ATOM 771 N N . ILE A 1 101 ? 10.156 29.603 4.430 1.00 16.57 89 ILE A N 1
ATOM 772 C CA . ILE A 1 101 ? 10.559 28.213 4.203 1.00 15.47 89 ILE A CA 1
ATOM 773 C C . ILE A 1 101 ? 10.327 27.847 2.745 1.00 16.40 89 ILE A C 1
ATOM 774 O O . ILE A 1 101 ? 9.267 28.132 2.199 1.00 17.22 89 ILE A O 1
ATOM 779 N N . ARG A 1 102 ? 11.331 27.219 2.142 1.00 15.58 90 ARG A N 1
ATOM 780 C CA . ARG A 1 102 ? 11.243 26.729 0.767 1.00 15.83 90 ARG A CA 1
ATOM 781 C C . ARG A 1 102 ? 11.193 25.203 0.723 1.00 14.92 90 ARG A C 1
ATOM 782 O O . ARG A 1 102 ? 10.510 24.642 -0.124 1.00 16.56 90 ARG A O 1
ATOM 790 N N . TYR A 1 103 ? 11.929 24.546 1.626 1.00 14.84 91 TYR A N 1
ATOM 791 C CA . TYR A 1 103 ? 11.851 23.097 1.845 1.00 14.07 91 TYR A CA 1
ATOM 792 C C . TYR A 1 103 ? 12.053 22.820 3.334 1.00 13.52 91 TYR A C 1
ATOM 793 O O . TYR A 1 103 ? 12.760 23.542 4.011 1.00 14.12 91 TYR A O 1
ATOM 802 N N . ALA A 1 104 ? 11.480 21.720 3.786 1.00 13.85 92 ALA A N 1
ATOM 803 C CA . ALA A 1 104 ? 11.809 21.163 5.092 1.00 12.95 92 ALA A CA 1
ATOM 804 C C . ALA A 1 104 ? 11.925 19.662 4.959 1.00 12.84 92 ALA A C 1
ATOM 805 O O . ALA A 1 104 ? 11.072 19.041 4.334 1.00 13.73 92 ALA A O 1
ATOM 807 N N . ARG A 1 105 ? 12.984 19.097 5.530 1.00 12.85 93 ARG A N 1
ATOM 808 C CA . ARG A 1 105 ? 13.307 17.690 5.390 1.00 12.88 93 ARG A CA 1
ATOM 809 C C . ARG A 1 105 ? 13.768 17.103 6.707 1.00 12.52 93 ARG A C 1
ATOM 810 O O . ARG A 1 105 ? 14.275 17.831 7.567 1.00 14.07 93 ARG A O 1
ATOM 818 N N . ILE A 1 106 ? 13.634 15.788 6.833 1.00 12.53 94 ILE A N 1
ATOM 819 C CA . ILE A 1 106 ? 14.340 15.026 7.853 1.00 12.94 94 ILE A CA 1
ATOM 820 C C . ILE A 1 106 ? 15.492 14.337 7.160 1.00 12.82 94 ILE A C 1
ATOM 821 O O . ILE A 1 106 ? 15.274 13.643 6.176 1.00 14.32 94 ILE A O 1
ATOM 826 N N . ILE A 1 107 ? 16.701 14.498 7.696 1.00 12.15 95 ILE A N 1
ATOM 827 C CA . ILE A 1 107 ? 17.883 13.864 7.143 1.00 12.87 95 ILE A CA 1
ATOM 828 C C . ILE A 1 107 ? 18.444 12.895 8.176 1.00 12.33 95 ILE A C 1
ATOM 829 O O . ILE A 1 107 ? 18.782 13.300 9.309 1.00 13.65 95 ILE A O 1
ATOM 834 N N . ARG A 1 108 ? 18.458 11.610 7.815 1.00 12.99 96 ARG A N 1
ATOM 835 C CA . ARG A 1 108 ? 18.882 10.521 8.678 1.00 13.18 96 ARG A CA 1
ATOM 836 C C . ARG A 1 108 ? 20.165 9.911 8.168 1.00 12.75 96 ARG A C 1
ATOM 837 O O . ARG A 1 108 ? 20.277 9.596 6.990 1.00 15.42 96 ARG A O 1
ATOM 845 N N . ILE A 1 109 ? 21.133 9.742 9.059 1.00 13.59 97 ILE A N 1
ATOM 846 C CA . ILE A 1 109 ? 22.349 9.013 8.751 1.00 13.93 97 ILE A CA 1
ATOM 847 C C . ILE A 1 109 ? 22.390 7.812 9.682 1.00 14.48 97 ILE A C 1
ATOM 848 O O . ILE A 1 109 ? 22.304 7.923 10.909 1.00 15.26 97 ILE A O 1
ATOM 853 N N . SER A 1 110 ? 22.519 6.614 9.107 1.00 15.78 98 SER A N 1
ATOM 854 C CA . SER A 1 110 ? 22.612 5.385 9.885 1.00 16.02 98 SER A CA 1
ATOM 855 C C . SER A 1 110 ? 24.072 4.978 10.040 1.00 16.51 98 SER A C 1
ATOM 856 O O . SER A 1 110 ? 24.988 5.670 9.556 1.00 17.66 98 SER A O 1
ATOM 859 N N . GLU A 1 111 ? 24.287 3.873 10.736 1.00 18.63 99 GLU A N 1
ATOM 860 C CA . GLU A 1 111 ? 25.599 3.475 11.201 1.00 18.63 99 GLU A CA 1
ATOM 861 C C . GLU A 1 111 ? 26.617 3.385 10.057 1.00 17.70 99 GLU A C 1
ATOM 862 O O . GLU A 1 111 ? 26.396 2.707 9.054 1.00 18.39 99 GLU A O 1
ATOM 868 N N . ASN A 1 112 ? 27.743 4.061 10.252 1.00 17.40 100 ASN A N 1
ATOM 869 C CA . ASN A 1 112 ? 28.878 4.051 9.327 1.00 17.07 100 ASN A CA 1
ATOM 870 C C . ASN A 1 112 ? 28.554 4.598 7.964 1.00 18.55 100 ASN A C 1
ATOM 871 O O . ASN A 1 112 ? 29.107 4.147 6.981 1.00 27.16 100 ASN A O 1
ATOM 876 N N . ALA A 1 113 ? 27.659 5.567 7.893 1.00 17.80 101 ALA A N 1
ATOM 877 C CA . ALA A 1 113 ? 27.324 6.222 6.646 1.00 16.12 101 ALA A CA 1
ATOM 878 C C . ALA A 1 113 ? 27.778 7.676 6.722 1.00 15.04 101 ALA A C 1
ATOM 879 O O . ALA A 1 113 ? 27.940 8.267 7.789 1.00 15.26 101 ALA A O 1
ATOM 881 N N . CYS A 1 114 ? 27.988 8.261 5.555 1.00 15.26 102 CYS A N 1
ATOM 882 C CA . CYS A 1 114 ? 28.250 9.700 5.443 1.00 14.25 102 CYS A CA 1
ATOM 883 C C . CYS A 1 114 ? 27.722 10.222 4.137 1.00 14.15 102 CYS A C 1
ATOM 884 O O . CYS A 1 114 ? 27.386 9.442 3.249 1.00 15.61 102 CYS A O 1
ATOM 887 N N . ILE A 1 115 ? 27.643 11.542 4.039 1.00 14.06 103 ILE A N 1
ATOM 888 C CA . ILE A 1 115 ? 27.456 12.184 2.743 1.00 13.74 103 ILE A CA 1
ATOM 889 C C . ILE A 1 115 ? 28.841 12.542 2.187 1.00 13.74 103 ILE A C 1
ATOM 890 O O . ILE A 1 115 ? 29.730 12.953 2.910 1.00 15.86 103 ILE A O 1
ATOM 895 N N . ILE A 1 116 ? 29.059 12.324 0.900 1.00 13.70 104 ILE A N 1
ATOM 896 C CA . ILE A 1 116 ? 30.360 12.597 0.308 1.00 14.07 104 ILE A CA 1
ATOM 897 C C . ILE A 1 116 ? 30.672 14.102 0.468 1.00 13.62 104 ILE A C 1
ATOM 898 O O . ILE A 1 116 ? 29.780 14.925 0.294 1.00 14.35 104 ILE A O 1
ATOM 903 N N . PRO A 1 117 ? 31.939 14.455 0.735 1.00 13.76 105 PRO A N 1
ATOM 904 C CA . PRO A 1 117 ? 32.277 15.866 0.730 1.00 14.40 105 PRO A CA 1
ATOM 905 C C . PRO A 1 117 ? 31.797 16.568 -0.546 1.00 13.31 105 PRO A C 1
ATOM 906 O O . PRO A 1 117 ? 32.073 16.127 -1.666 1.00 14.88 105 PRO A O 1
ATOM 910 N N . HIS A 1 118 ? 31.096 17.691 -0.367 1.00 13.44 106 HIS A N 1
ATOM 911 C CA . HIS A 1 118 ? 30.446 18.357 -1.478 1.00 14.08 106 HIS A CA 1
ATOM 912 C C . HIS A 1 118 ? 30.165 19.805 -1.137 1.00 13.40 106 HIS A C 1
ATOM 913 O O . HIS A 1 118 ? 30.315 20.226 0.030 1.00 14.49 106 HIS A O 1
ATOM 920 N N . ARG A 1 119 ? 29.739 20.556 -2.143 1.00 14.38 107 ARG A N 1
ATOM 921 C CA . ARG A 1 119 ? 29.096 21.841 -1.966 1.00 14.40 107 ARG A CA 1
ATOM 922 C C . ARG A 1 119 ? 27.694 21.758 -2.543 1.00 14.21 107 ARG A C 1
ATOM 923 O O . ARG A 1 119 ? 27.470 21.075 -3.558 1.00 16.06 107 ARG A O 1
ATOM 931 N N . ASP A 1 120 ? 26.746 22.397 -1.864 1.00 14.75 108 ASP A N 1
ATOM 932 C CA . ASP A 1 120 ? 25.398 22.515 -2.369 1.00 14.60 108 ASP A CA 1
ATOM 933 C C . ASP A 1 120 ? 25.267 23.748 -3.272 1.00 15.62 108 ASP A C 1
ATOM 934 O O . ASP A 1 120 ? 26.190 24.546 -3.393 1.00 16.77 108 ASP A O 1
ATOM 939 N N . TYR A 1 121 ? 24.123 23.831 -3.944 1.00 15.77 109 TYR A N 1
ATOM 940 C CA . TYR A 1 121 ? 23.636 25.011 -4.648 1.00 16.04 109 TYR A CA 1
ATOM 941 C C . TYR A 1 121 ? 24.239 25.213 -6.036 1.00 16.65 109 TYR A C 1
ATOM 942 O O . TYR A 1 121 ? 23.816 26.122 -6.754 1.00 17.54 109 TYR A O 1
ATOM 951 N N . LEU A 1 122 ? 25.168 24.357 -6.438 1.00 16.51 110 LEU A N 1
ATOM 952 C CA . LEU A 1 122 ? 25.870 24.568 -7.707 1.00 17.03 110 LEU A CA 1
ATOM 953 C C . LEU A 1 122 ? 24.896 24.548 -8.906 1.00 17.70 110 LEU A C 1
ATOM 954 O O . LEU A 1 122 ? 25.093 25.253 -9.903 1.00 20.64 110 LEU A O 1
ATOM 959 N N . GLU A 1 123 ? 23.852 23.729 -8.793 1.00 17.43 111 GLU A N 1
ATOM 960 C CA . GLU A 1 123 ? 22.841 23.557 -9.849 1.00 19.20 111 GLU A CA 1
ATOM 961 C C . GLU A 1 123 ? 21.709 24.577 -9.767 1.00 19.59 111 GLU A C 1
ATOM 962 O O . GLU A 1 123 ? 20.832 24.568 -10.618 1.00 21.90 111 GLU A O 1
ATOM 968 N N . LEU A 1 124 ? 21.711 25.419 -8.735 1.00 19.09 112 LEU A N 1
ATOM 969 C CA . LEU A 1 124 ? 20.615 26.344 -8.494 1.00 19.94 112 LEU A CA 1
ATOM 970 C C . LEU A 1 124 ? 20.868 27.719 -9.077 1.00 21.43 112 LEU A C 1
ATOM 971 O O . LEU A 1 124 ? 22.026 28.158 -9.219 1.00 23.47 112 LEU A O 1
ATOM 976 N N . GLU A 1 125 ? 19.770 28.392 -9.402 1.00 22.29 113 GLU A N 1
ATOM 977 C CA . GLU A 1 125 ? 19.792 29.797 -9.780 1.00 22.50 113 GLU A CA 1
ATOM 978 C C . GLU A 1 125 ? 19.548 30.607 -8.521 1.00 21.56 113 GLU A C 1
ATOM 979 O O . GLU A 1 125 ? 18.450 31.100 -8.254 1.00 27.10 113 GLU A O 1
ATOM 985 N N . GLY A 1 126 ? 20.608 30.734 -7.742 1.00 23.10 114 GLY A N 1
ATOM 986 C CA . GLY A 1 126 ? 20.543 31.356 -6.433 1.00 21.25 114 GLY A CA 1
ATOM 987 C C . GLY A 1 126 ? 21.088 30.428 -5.354 1.00 20.73 114 GLY A C 1
ATOM 988 O O . GLY A 1 126 ? 21.928 29.579 -5.612 1.00 21.56 114 GLY A O 1
ATOM 989 N N . LYS A 1 127 ? 20.571 30.572 -4.142 1.00 19.05 115 LYS A N 1
ATOM 990 C CA . LYS A 1 127 ? 21.013 29.788 -2.997 1.00 18.69 115 LYS A CA 1
ATOM 991 C C . LYS A 1 127 ? 19.881 29.657 -1.998 1.00 18.46 115 LYS A C 1
ATOM 992 O O . LYS A 1 127 ? 18.888 30.377 -2.089 1.00 19.14 115 LYS A O 1
ATOM 998 N N . PHE A 1 128 ? 20.072 28.778 -1.010 1.00 17.36 116 PHE A N 1
ATOM 999 C CA . PHE A 1 128 ? 19.258 28.770 0.181 1.00 16.92 116 PHE A CA 1
ATOM 1000 C C . PHE A 1 128 ? 20.128 29.188 1.361 1.00 16.46 116 PHE A C 1
ATOM 1001 O O . PHE A 1 128 ? 21.345 29.208 1.288 1.00 17.29 116 PHE A O 1
ATOM 1009 N N . ILE A 1 129 ? 19.448 29.533 2.440 1.00 15.30 117 ILE A N 1
ATOM 1010 C CA . ILE A 1 129 ? 20.021 29.552 3.772 1.00 15.66 117 ILE A CA 1
ATOM 1011 C C . ILE A 1 129 ? 19.632 28.212 4.418 1.00 15.37 117 ILE A C 1
ATOM 1012 O O . ILE A 1 129 ? 18.460 27.998 4.671 1.00 17.07 117 ILE A O 1
ATOM 1017 N N . ARG A 1 130 ? 20.590 27.324 4.642 1.00 14.36 118 ARG A N 1
ATOM 1018 C CA . ARG A 1 130 ? 20.286 25.994 5.142 1.00 13.91 118 ARG A CA 1
ATOM 1019 C C . ARG A 1 130 ? 20.522 25.943 6.640 1.00 13.21 118 ARG A C 1
ATOM 1020 O O . ARG A 1 130 ? 21.610 26.276 7.118 1.00 14.10 118 ARG A O 1
ATOM 1028 N N . VAL A 1 131 ? 19.497 25.484 7.349 1.00 13.03 119 VAL A N 1
ATOM 1029 C CA A VAL A 1 131 ? 19.583 25.408 8.802 0.50 13.56 119 VAL A CA 1
ATOM 1030 C CA B VAL A 1 131 ? 19.456 25.463 8.813 0.50 12.84 119 VAL A CA 1
ATOM 1031 C C . VAL A 1 131 ? 19.164 24.032 9.279 1.00 13.02 119 VAL A C 1
ATOM 1032 O O . VAL A 1 131 ? 18.271 23.395 8.748 1.00 14.32 119 VAL A O 1
ATOM 1039 N N . HIS A 1 132 ? 19.901 23.547 10.268 1.00 12.75 120 HIS A N 1
ATOM 1040 C CA . HIS A 1 132 ? 19.652 22.258 10.875 1.00 12.70 120 HIS A CA 1
ATOM 1041 C C . HIS A 1 132 ? 19.190 22.445 12.319 1.00 13.03 120 HIS A C 1
ATOM 1042 O O . HIS A 1 132 ? 19.839 23.137 13.082 1.00 15.28 120 HIS A O 1
ATOM 1049 N N . L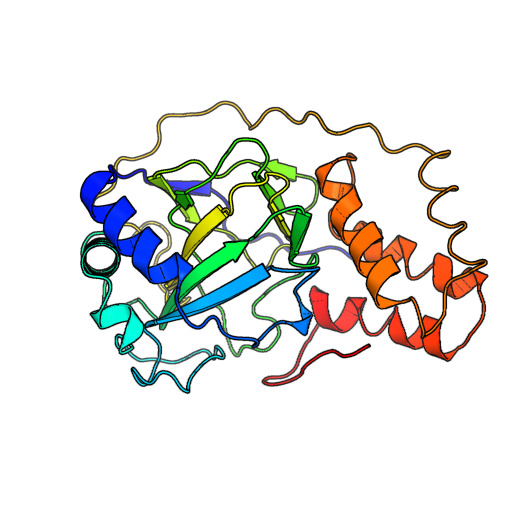EU A 1 133 ? 18.133 21.736 12.684 1.00 11.87 121 LEU A N 1
ATOM 1050 C CA A LEU A 1 133 ? 17.698 21.588 14.057 0.50 12.04 121 LEU A CA 1
ATOM 1051 C CA B LEU A 1 133 ? 17.713 21.568 14.079 0.50 11.80 121 LEU A CA 1
ATOM 1052 C C . LEU A 1 133 ? 17.973 20.108 14.423 1.00 12.14 121 LEU A C 1
ATOM 1053 O O . LEU A 1 133 ? 17.385 19.199 13.827 1.00 13.27 121 LEU A O 1
ATOM 1062 N N . VAL A 1 134 ? 18.872 19.879 15.370 1.00 12.63 122 VAL A N 1
ATOM 1063 C CA . VAL A 1 134 ? 19.295 18.525 15.694 1.00 12.81 122 VAL A CA 1
ATOM 1064 C C . VAL A 1 134 ? 18.246 17.842 16.573 1.00 13.82 122 VAL A C 1
ATOM 1065 O O . VAL A 1 134 ? 17.955 18.320 17.679 1.00 14.21 122 VAL A O 1
ATOM 1069 N N . LEU A 1 135 ? 17.752 16.689 16.131 1.00 13.77 123 LEU A N 1
ATOM 1070 C CA . LEU A 1 135 ? 16.702 15.965 16.868 1.00 14.05 123 LEU A CA 1
ATOM 1071 C C . LEU A 1 135 ? 17.188 14.776 17.693 1.00 15.14 123 LEU A C 1
ATOM 1072 O O . LEU A 1 135 ? 16.734 14.573 18.813 1.00 17.21 123 LEU A O 1
ATOM 1077 N N . ASP A 1 136 ? 18.111 13.994 17.141 1.00 14.93 124 ASP A N 1
ATOM 1078 C CA . ASP A 1 136 ? 18.609 12.764 17.767 1.00 15.71 124 ASP A CA 1
ATOM 1079 C C . ASP A 1 136 ? 20.022 12.535 17.257 1.00 15.29 124 ASP A C 1
ATOM 1080 O O . ASP A 1 136 ? 20.227 12.405 16.068 1.00 15.94 124 ASP A O 1
ATOM 1085 N N . THR A 1 137 ? 20.997 12.573 18.150 1.00 15.35 125 THR A N 1
ATOM 1086 C CA . THR A 1 137 ? 22.384 12.462 17.791 1.00 15.17 125 THR A CA 1
ATOM 1087 C C . THR A 1 137 ? 23.164 11.844 18.954 1.00 16.80 125 THR A C 1
ATOM 1088 O O . THR A 1 137 ? 22.597 11.536 20.001 1.00 19.73 125 THR A O 1
ATOM 1092 N N . ASN A 1 138 ? 24.452 11.639 18.743 1.00 17.47 126 ASN A N 1
ATOM 1093 C CA . ASN A 1 138 ? 25.341 11.129 19.774 1.00 20.49 126 ASN A CA 1
ATOM 1094 C C . ASN A 1 138 ? 26.762 11.550 19.444 1.00 19.34 126 ASN A C 1
ATOM 1095 O O . ASN A 1 138 ? 27.028 12.082 18.391 1.00 18.00 126 ASN A O 1
ATOM 1100 N N . GLU A 1 139 ? 27.671 11.265 20.362 1.00 23.94 127 GLU A N 1
ATOM 1101 C CA A GLU A 1 139 ? 29.037 11.757 20.217 0.50 22.76 127 GLU A CA 1
ATOM 1102 C CA B GLU A 1 139 ? 29.071 11.638 20.294 0.50 23.90 127 GLU A CA 1
ATOM 1103 C C . GLU A 1 139 ? 29.824 11.118 19.060 1.00 21.60 127 GLU A C 1
ATOM 1104 O O . GLU A 1 139 ? 30.883 11.627 18.710 1.00 25.13 127 GLU A O 1
ATOM 1115 N N . LYS A 1 140 ? 29.307 10.049 18.451 1.00 19.43 128 LYS A N 1
ATOM 1116 C CA . LYS A 1 140 ? 29.926 9.443 17.261 1.00 19.03 128 LYS A CA 1
ATOM 1117 C C . LYS A 1 140 ? 29.360 9.981 15.956 1.00 18.09 128 LYS A C 1
ATOM 1118 O O . LYS A 1 140 ? 29.668 9.446 14.881 1.00 18.32 128 LYS A O 1
ATOM 1124 N N . CYS A 1 141 ? 28.625 11.090 16.043 1.00 15.58 129 CYS A N 1
ATOM 1125 C CA . CYS A 1 141 ? 28.149 11.809 14.884 1.00 14.84 129 CYS A CA 1
ATOM 1126 C C . CYS A 1 141 ? 28.874 13.142 14.811 1.00 14.79 129 CYS A C 1
ATOM 1127 O O . CYS A 1 141 ? 29.039 13.839 15.810 1.00 19.14 129 CYS A O 1
ATOM 1130 N N . SER A 1 142 ? 29.319 13.496 13.614 1.00 14.72 130 SER A N 1
ATOM 1131 C CA . SER A 1 142 ? 30.016 14.762 13.404 1.00 14.28 130 SER A CA 1
ATOM 1132 C C . SER A 1 142 ? 29.667 15.337 12.054 1.00 14.03 130 SER A C 1
ATOM 1133 O O . SER A 1 142 ? 29.322 14.608 11.130 1.00 14.09 130 SER A O 1
ATOM 1136 N N . ASN A 1 143 ? 29.823 16.646 11.940 1.00 13.81 131 ASN A N 1
ATOM 1137 C CA . ASN A 1 143 ? 29.801 17.364 10.665 1.00 13.34 131 ASN A CA 1
ATOM 1138 C C . ASN A 1 143 ? 31.180 17.954 10.445 1.00 14.14 131 ASN A C 1
ATOM 1139 O O . ASN A 1 143 ? 31.924 18.175 11.395 1.00 14.57 131 ASN A O 1
ATOM 1144 N N . THR A 1 144 ? 31.522 18.201 9.198 1.00 13.63 132 THR A N 1
ATOM 1145 C CA . THR A 1 144 ? 32.812 18.756 8.860 1.00 13.91 132 THR A CA 1
ATOM 1146 C C . THR A 1 144 ? 32.627 19.923 7.898 1.00 13.80 132 THR A C 1
ATOM 1147 O O . THR A 1 144 ? 31.637 20.002 7.166 1.00 14.28 132 THR A O 1
ATOM 1151 N N . GLU A 1 145 ? 33.598 20.822 7.909 1.00 14.32 133 GLU A N 1
ATOM 1152 C CA . GLU A 1 145 ? 33.621 21.946 6.986 1.00 14.64 133 GLU A CA 1
ATOM 1153 C C . GLU A 1 145 ? 35.082 22.254 6.742 1.00 14.92 133 GLU A C 1
ATOM 1154 O O . GLU A 1 145 ? 35.813 22.570 7.695 1.00 16.27 133 GLU A O 1
ATOM 1160 N N . GLU A 1 146 ? 35.531 22.132 5.494 1.00 16.22 134 GLU A N 1
ATOM 1161 C CA A GLU A 1 146 ? 36.929 22.382 5.171 0.50 16.87 134 GLU A CA 1
ATOM 1162 C CA B GLU A 1 146 ? 36.926 22.324 5.134 0.50 17.33 134 GLU A CA 1
ATOM 1163 C C . GLU A 1 146 ? 37.825 21.502 6.055 1.00 17.06 134 GLU A C 1
ATOM 1164 O O . GLU A 1 146 ? 37.717 20.282 6.009 1.00 18.39 134 GLU A O 1
ATOM 1175 N N . ASN A 1 147 ? 38.683 22.126 6.859 1.00 18.20 135 ASN A N 1
ATOM 1176 C CA A ASN A 1 147 ? 39.639 21.480 7.764 0.50 17.71 135 ASN A CA 1
ATOM 1177 C CA B ASN A 1 147 ? 39.593 21.362 7.711 0.50 18.89 135 ASN A CA 1
ATOM 1178 C C . ASN A 1 147 ? 39.090 21.141 9.134 1.00 17.46 135 ASN A C 1
ATOM 1179 O O . ASN A 1 147 ? 39.795 20.549 9.954 1.00 20.01 135 ASN A O 1
ATOM 1188 N N . ASN A 1 148 ? 37.854 21.545 9.390 1.00 16.36 136 ASN A N 1
ATOM 1189 C CA . ASN A 1 148 ? 37.263 21.493 10.710 1.00 17.11 136 ASN A CA 1
ATOM 1190 C C . ASN A 1 148 ? 36.264 20.351 10.880 1.00 15.91 136 ASN A C 1
ATOM 1191 O O . ASN A 1 148 ? 35.540 20.009 9.959 1.00 17.51 136 ASN A O 1
ATOM 1196 N N . ILE A 1 149 ? 36.200 19.828 12.110 1.00 16.18 137 ILE A N 1
ATOM 1197 C CA . ILE A 1 149 ? 35.190 18.859 12.532 1.00 14.85 137 ILE A CA 1
ATOM 1198 C C . ILE A 1 149 ? 34.484 19.393 13.764 1.00 15.55 137 ILE A C 1
ATOM 1199 O O . ILE A 1 149 ? 35.106 20.033 14.613 1.00 17.72 137 ILE A O 1
ATOM 1204 N N . PHE A 1 150 ? 33.179 19.153 13.836 1.00 14.50 138 PHE A N 1
ATOM 1205 C CA . PHE A 1 150 ? 32.365 19.652 14.926 1.00 14.88 138 PHE A CA 1
ATOM 1206 C C . PHE A 1 150 ? 31.156 18.780 15.155 1.00 15.33 138 PHE A C 1
ATOM 1207 O O . PHE A 1 150 ? 30.745 18.044 14.284 1.00 16.88 138 PHE A O 1
ATOM 1215 N N . HIS A 1 151 ? 30.596 18.873 16.347 1.00 17.14 139 HIS A N 1
ATOM 1216 C CA . HIS A 1 151 ? 29.396 18.143 16.692 1.00 16.31 139 HIS A CA 1
ATOM 1217 C C . HIS A 1 151 ? 28.229 19.095 16.876 1.00 16.35 139 HIS A C 1
ATOM 1218 O O . HIS A 1 151 ? 28.318 20.059 17.639 1.00 18.99 139 HIS A O 1
ATOM 1225 N N . MET A 1 152 ? 27.153 18.825 16.147 1.00 15.74 140 MET A N 1
ATOM 1226 C CA A MET A 1 152 ? 25.929 19.571 16.308 0.50 15.15 140 MET A CA 1
ATOM 1227 C CA B MET A 1 152 ? 25.902 19.563 16.277 0.50 15.80 140 MET A CA 1
ATOM 1228 C C . MET A 1 152 ? 25.069 18.846 17.342 1.00 15.54 140 MET A C 1
ATOM 1229 O O . MET A 1 152 ? 24.677 17.688 17.153 1.00 15.53 140 MET A O 1
ATOM 1238 N N . GLY A 1 153 ? 24.819 19.514 18.462 1.00 17.10 141 GLY A N 1
ATOM 1239 C CA . GLY A 1 153 ? 24.141 18.885 19.584 1.00 17.42 141 GLY A CA 1
ATOM 1240 C C . GLY A 1 153 ? 22.627 18.956 19.535 1.00 16.21 141 GLY A C 1
ATOM 1241 O O . GLY A 1 153 ? 22.066 19.879 18.956 1.00 15.35 141 GLY A O 1
ATOM 1242 N N . ARG A 1 154 ? 21.974 18.030 20.255 1.00 16.70 142 ARG A N 1
ATOM 1243 C CA . ARG A 1 154 ? 20.528 17.993 20.346 1.00 16.29 142 ARG A CA 1
ATOM 1244 C C . ARG A 1 154 ? 19.960 19.352 20.746 1.00 15.65 142 ARG A C 1
ATOM 1245 O O . ARG A 1 154 ? 20.420 19.979 21.714 1.00 17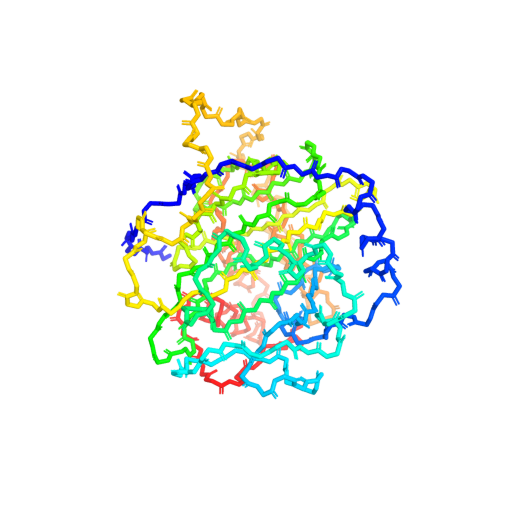.57 142 ARG A O 1
ATOM 1253 N N . GLY A 1 155 ? 18.937 19.783 20.020 1.00 14.67 143 GLY A N 1
ATOM 1254 C CA . GLY A 1 155 ? 18.231 21.012 20.334 1.00 15.53 143 GLY A CA 1
ATOM 1255 C C . GLY A 1 155 ? 18.886 22.273 19.790 1.00 14.37 143 GLY A C 1
ATOM 1256 O O . GLY A 1 155 ? 18.335 23.364 19.913 1.00 16.65 143 GLY A O 1
ATOM 1257 N N . GLU A 1 156 ? 20.065 22.136 19.198 1.00 13.48 144 GLU A N 1
ATOM 1258 C CA . GLU A 1 156 ? 20.730 23.261 18.564 1.00 13.59 144 GLU A CA 1
ATOM 1259 C C . GLU A 1 156 ? 20.233 23.483 17.150 1.00 13.12 144 GLU A C 1
ATOM 1260 O O . GLU A 1 156 ? 20.015 22.541 16.414 1.00 14.22 144 GLU A O 1
ATOM 1266 N N . ILE A 1 157 ? 20.067 24.755 16.813 1.00 13.41 145 ILE A N 1
ATOM 1267 C CA . ILE A 1 157 ? 19.726 25.188 15.469 1.00 13.51 145 ILE A CA 1
ATOM 1268 C C . ILE A 1 157 ? 20.983 25.834 14.898 1.00 13.44 145 ILE A C 1
ATOM 1269 O O . ILE A 1 157 ? 21.418 26.872 15.397 1.00 15.52 145 ILE A O 1
ATOM 1274 N N . TRP A 1 158 ? 21.517 25.234 13.839 1.00 13.20 146 TRP A N 1
ATOM 1275 C CA . TRP A 1 158 ? 22.734 25.671 13.196 1.00 13.51 146 TRP A CA 1
ATOM 1276 C C . TRP A 1 158 ? 22.447 26.214 11.804 1.00 13.41 146 TRP A C 1
ATOM 1277 O O . TRP A 1 158 ? 21.647 25.654 11.062 1.00 14.69 146 TRP A O 1
ATOM 1288 N N . PHE A 1 159 ? 23.136 27.303 11.462 1.00 13.21 147 PHE A N 1
ATOM 1289 C CA . PHE A 1 159 ? 23.323 27.663 10.060 1.00 13.21 147 PHE A CA 1
ATOM 1290 C C . PHE A 1 159 ? 24.567 26.971 9.550 1.00 13.12 147 PHE A C 1
ATOM 1291 O O . PHE A 1 159 ? 25.617 27.036 10.189 1.00 14.43 147 PHE A O 1
ATOM 1299 N N . LEU A 1 160 ? 24.435 26.297 8.406 1.00 13.97 148 LEU A N 1
ATOM 1300 C CA A LEU A 1 160 ? 25.586 25.715 7.707 0.50 13.19 148 LEU A CA 1
ATOM 1301 C CA B LEU A 1 160 ? 25.537 25.661 7.696 0.50 14.00 148 LEU A CA 1
ATOM 1302 C C . LEU A 1 160 ? 25.808 26.424 6.401 1.00 13.52 148 LEU A C 1
ATOM 1303 O O . LEU A 1 160 ? 24.910 26.518 5.575 1.00 14.65 148 LEU A O 1
ATOM 1312 N N . ASP A 1 161 ? 27.020 26.945 6.216 1.00 14.09 149 ASP A N 1
ATOM 1313 C CA . ASP A 1 161 ? 27.391 27.506 4.904 1.00 14.21 149 ASP A CA 1
ATOM 1314 C C . ASP A 1 161 ? 27.655 26.355 3.944 1.00 14.57 149 ASP A C 1
ATOM 1315 O O . ASP A 1 161 ? 28.778 25.863 3.819 1.00 15.18 149 ASP A O 1
ATOM 1320 N N . ALA A 1 162 ? 26.611 25.979 3.208 1.00 14.83 150 ALA A N 1
ATOM 1321 C CA . ALA A 1 162 ? 26.664 24.840 2.337 1.00 14.81 150 ALA A CA 1
ATOM 1322 C C . ALA A 1 162 ? 27.422 25.115 1.034 1.00 14.63 150 ALA A C 1
ATOM 1323 O O . ALA A 1 162 ? 27.610 24.218 0.235 1.00 14.93 150 ALA A O 1
ATOM 1325 N N . SER A 1 163 ? 27.880 26.364 0.861 1.00 15.33 151 SER A N 1
ATOM 1326 C CA A SER A 1 163 ? 28.775 26.667 -0.243 0.50 15.85 151 SER A CA 1
ATOM 1327 C CA B SER A 1 163 ? 28.824 26.708 -0.220 0.50 15.83 151 SER A CA 1
ATOM 1328 C C . SER A 1 163 ? 30.271 26.409 0.094 1.00 16.44 151 SER A C 1
ATOM 1329 O O . SER A 1 163 ? 31.126 26.486 -0.773 1.00 18.70 151 SER A O 1
ATOM 1334 N N . LEU A 1 164 ? 30.602 26.122 1.344 1.00 14.89 152 LEU A N 1
ATOM 1335 C CA . LEU A 1 164 ? 31.930 25.606 1.653 1.00 14.95 152 LEU A CA 1
ATOM 1336 C C . LEU A 1 164 ? 31.869 24.098 1.579 1.00 14.49 152 LEU A C 1
ATOM 1337 O O . LEU A 1 164 ? 30.844 23.525 1.923 1.00 16.41 152 LEU A O 1
ATOM 1342 N N . PRO A 1 165 ? 32.962 23.450 1.154 1.00 14.68 153 PRO A N 1
ATOM 1343 C CA . PRO A 1 165 ? 32.955 22.000 1.139 1.00 14.22 153 PRO A CA 1
ATOM 1344 C C . PRO A 1 165 ? 32.706 21.435 2.537 1.00 13.74 153 PRO A C 1
ATOM 1345 O O . PRO A 1 165 ? 33.323 21.876 3.521 1.00 14.82 153 PRO A O 1
ATOM 1349 N N . HIS A 1 166 ? 31.833 20.428 2.632 1.00 13.27 154 HIS A N 1
ATOM 1350 C CA . HIS A 1 166 ? 31.418 19.908 3.920 1.00 12.52 154 HIS A CA 1
ATOM 1351 C C . HIS A 1 166 ? 30.929 18.473 3.785 1.00 12.22 154 HIS A C 1
ATOM 1352 O O . HIS A 1 166 ? 30.633 17.992 2.701 1.00 12.80 154 HIS A O 1
ATOM 1359 N N . SER A 1 167 ? 30.815 17.816 4.935 1.00 13.10 155 SER A N 1
ATOM 1360 C CA . SER A 1 167 ? 30.314 16.443 5.025 1.00 12.51 155 SER A CA 1
ATOM 1361 C C . SER A 1 167 ? 29.639 16.249 6.386 1.00 11.52 155 SER A C 1
ATOM 1362 O O . SER A 1 167 ? 29.602 17.157 7.199 1.00 12.64 155 SER A O 1
ATOM 1365 N N . ALA A 1 168 ? 29.106 15.057 6.589 1.00 12.24 156 ALA A N 1
ATOM 1366 C CA . ALA A 1 168 ? 28.404 14.689 7.819 1.00 12.78 156 ALA A CA 1
ATOM 1367 C C . ALA A 1 168 ? 28.393 13.175 7.887 1.00 13.18 156 ALA A C 1
ATOM 1368 O O . ALA A 1 168 ? 28.245 12.515 6.857 1.00 13.31 156 ALA A O 1
ATOM 1370 N N . GLY A 1 169 ? 28.579 12.624 9.080 1.00 13.44 157 GLY A N 1
ATOM 1371 C CA . GLY A 1 169 ? 28.637 11.178 9.247 1.00 13.80 157 GLY A CA 1
ATOM 1372 C C . GLY A 1 169 ? 28.061 10.739 10.573 1.00 13.75 157 GLY A C 1
ATOM 1373 O O . GLY A 1 169 ? 27.964 11.520 11.530 1.00 15.10 157 GLY A O 1
ATOM 1374 N N . CYS A 1 170 ? 27.734 9.448 10.615 1.00 14.09 158 CYS A N 1
ATOM 1375 C CA . CYS A 1 170 ? 27.273 8.788 11.824 1.00 14.03 158 CYS A CA 1
ATOM 1376 C C . CYS A 1 170 ? 28.019 7.472 11.980 1.00 15.18 158 CYS A C 1
ATOM 1377 O O . CYS A 1 170 ? 27.985 6.641 11.089 1.00 16.68 158 CYS A O 1
ATOM 1380 N N . PHE A 1 171 ? 28.704 7.315 13.099 1.00 15.96 159 PHE A N 1
ATOM 1381 C CA . PHE A 1 171 ? 29.507 6.114 13.343 1.00 17.36 159 PHE A CA 1
ATOM 1382 C C . PHE A 1 171 ? 29.043 5.392 14.616 1.00 19.33 159 PHE A C 1
ATOM 1383 O O . PHE A 1 171 ? 29.830 4.765 15.308 1.00 26.21 159 PHE A O 1
ATOM 1391 N N . SER A 1 172 ? 27.739 5.472 14.874 1.00 20.43 160 SER A N 1
ATOM 1392 C CA A SER A 1 172 ? 27.097 4.826 16.014 0.50 21.52 160 SER A CA 1
ATOM 1393 C CA B SER A 1 172 ? 27.082 4.839 16.019 0.50 20.78 160 SER A CA 1
ATOM 1394 C C . SER A 1 172 ? 26.064 3.827 15.502 1.00 22.28 160 SER A C 1
ATOM 1395 O O . SER A 1 172 ? 25.543 3.988 14.391 1.00 22.90 160 SER A O 1
ATOM 1400 N N . PRO A 1 173 ? 25.731 2.810 16.319 1.00 24.57 161 PRO A N 1
ATOM 1401 C CA . PRO A 1 173 ? 24.659 1.907 15.910 1.00 26.22 161 PRO A CA 1
ATOM 1402 C C . PRO A 1 173 ? 23.295 2.591 15.769 1.00 25.13 161 PRO A C 1
ATOM 1403 O O . PRO A 1 173 ? 22.471 2.163 14.959 1.00 30.43 161 PRO A O 1
ATOM 1407 N N . THR A 1 174 ? 23.083 3.648 16.546 1.00 23.80 162 THR A N 1
ATOM 1408 C CA A THR A 1 174 ? 21.848 4.422 16.605 0.50 22.89 162 THR A CA 1
ATOM 1409 C CA B THR A 1 174 ? 21.807 4.334 16.491 0.50 22.53 162 THR A CA 1
ATOM 1410 C C . THR A 1 174 ? 21.879 5.496 15.508 1.00 21.34 162 THR A C 1
ATOM 1411 O O . THR A 1 174 ? 22.855 6.250 15.451 1.00 22.06 162 THR A O 1
ATOM 1418 N N . PRO A 1 175 ? 20.823 5.626 14.685 1.00 18.45 163 PRO A N 1
ATOM 1419 C CA . PRO A 1 175 ? 20.880 6.656 13.652 1.00 17.86 163 PRO A CA 1
ATOM 1420 C C . PRO A 1 175 ? 20.746 8.074 14.186 1.00 16.43 163 PRO A C 1
ATOM 1421 O O . PRO A 1 175 ? 20.238 8.314 15.299 1.00 18.69 163 PRO A O 1
ATOM 1425 N N . ARG A 1 176 ? 21.219 8.989 13.359 1.00 14.70 164 ARG A N 1
ATOM 1426 C CA . ARG A 1 176 ? 21.254 10.421 13.636 1.00 13.57 164 ARG A CA 1
ATOM 1427 C C . ARG A 1 176 ? 20.229 11.121 12.772 1.00 14.21 164 ARG A C 1
ATOM 1428 O O . ARG A 1 176 ? 20.275 11.009 11.530 1.00 14.30 164 ARG A O 1
ATOM 1436 N N . LEU A 1 177 ? 19.354 11.903 13.380 1.00 13.10 165 LEU A N 1
ATOM 1437 C CA . LEU A 1 177 ? 18.326 12.638 12.645 1.00 13.82 165 LEU A CA 1
ATOM 1438 C C . LEU A 1 177 ? 18.389 14.132 12.895 1.00 12.73 165 LEU A C 1
ATOM 1439 O O . LEU A 1 177 ? 18.374 14.574 14.049 1.00 13.52 165 LEU A O 1
ATOM 1444 N N . HIS A 1 178 ? 18.413 14.899 11.799 1.00 12.03 166 HIS A N 1
ATOM 1445 C CA . HIS A 1 178 ? 18.326 16.359 11.832 1.00 11.90 166 HIS A CA 1
ATOM 1446 C C . HIS A 1 178 ? 17.095 16.789 11.048 1.00 11.40 166 HIS A C 1
ATOM 1447 O O . HIS A 1 178 ? 16.758 16.210 10.014 1.00 13.22 166 HIS A O 1
ATOM 1454 N N . LEU A 1 179 ? 16.436 17.845 11.527 1.00 12.15 167 LEU A N 1
ATOM 1455 C CA . LEU A 1 179 ? 15.443 18.577 10.763 1.00 12.00 167 LEU A CA 1
ATOM 1456 C C . LEU A 1 179 ? 16.161 19.687 10.012 1.00 13.03 167 LEU A C 1
ATOM 1457 O O . LEU A 1 179 ? 16.828 20.508 10.613 1.00 15.35 167 LEU A O 1
ATOM 1462 N N . VAL A 1 180 ? 16.088 19.655 8.688 1.00 12.67 168 VAL A N 1
ATOM 1463 C CA . VAL A 1 180 ? 16.861 20.543 7.832 1.00 12.64 168 VAL A CA 1
ATOM 1464 C C . VAL A 1 180 ? 15.898 21.401 7.027 1.00 12.17 168 VAL A C 1
ATOM 1465 O O . VAL A 1 180 ? 15.025 20.891 6.331 1.00 13.68 168 VAL A O 1
ATOM 1469 N N . VAL A 1 181 ? 16.057 22.715 7.165 1.00 12.65 169 VAL A N 1
ATOM 1470 C CA . VAL A 1 181 ? 15.145 23.690 6.589 1.00 13.96 169 VAL A CA 1
ATOM 1471 C C . VAL A 1 181 ? 15.924 24.562 5.611 1.00 14.27 169 VAL A C 1
ATOM 1472 O O . VAL A 1 181 ? 16.979 25.085 5.955 1.00 15.34 169 VAL A O 1
ATOM 1476 N N . ASP A 1 182 ? 15.426 24.638 4.370 1.00 13.56 170 ASP A N 1
ATOM 1477 C CA . ASP A 1 182 ? 15.929 25.552 3.371 1.00 14.46 170 ASP A CA 1
ATOM 1478 C C . ASP A 1 182 ? 15.098 26.820 3.404 1.00 14.91 170 ASP A C 1
ATOM 1479 O O . ASP A 1 182 ? 13.903 26.800 3.084 1.00 16.44 170 ASP A O 1
ATOM 1484 N N . ILE A 1 183 ? 15.742 27.903 3.817 1.00 16.35 171 ILE A N 1
ATOM 1485 C CA . ILE A 1 183 ? 15.149 29.223 3.887 1.00 16.96 171 ILE A CA 1
ATOM 1486 C C . ILE A 1 183 ? 15.508 30.021 2.621 1.00 17.92 171 ILE A C 1
ATOM 1487 O O . ILE A 1 183 ? 16.606 29.908 2.077 1.00 18.31 171 ILE A O 1
ATOM 1492 N N . GLU A 1 184 ? 14.566 30.829 2.150 1.00 19.56 172 GLU A N 1
ATOM 1493 C CA . GLU A 1 184 ? 14.799 31.660 0.969 1.00 21.37 172 GLU A CA 1
ATOM 1494 C C . GLU A 1 184 ? 16.093 32.480 1.169 1.00 20.53 172 GLU A C 1
ATOM 1495 O O . GLU A 1 184 ? 16.326 33.075 2.232 1.00 21.12 172 GLU A O 1
ATOM 1501 N N . GLY A 1 185 ? 16.921 32.520 0.125 1.00 21.00 173 GLY A N 1
ATOM 1502 C CA . GLY A 1 185 ? 18.298 32.958 0.252 1.00 22.31 173 GLY A CA 1
ATOM 1503 C C . GLY A 1 185 ? 18.536 34.422 0.515 1.00 23.21 173 GLY A C 1
ATOM 1504 O O . GLY A 1 185 ? 19.629 34.809 0.944 1.00 26.02 173 GLY A O 1
ATOM 1505 N N . THR A 1 186 ? 17.539 35.247 0.224 1.00 25.61 174 THR A N 1
ATOM 1506 C CA . THR A 1 186 ? 17.671 36.678 0.452 1.00 27.18 174 THR A CA 1
ATOM 1507 C C . THR A 1 186 ? 17.251 37.109 1.857 1.00 27.93 174 THR A C 1
ATOM 1508 O O . THR A 1 186 ? 17.350 38.306 2.191 1.00 34.08 174 THR A O 1
ATOM 1512 N N . ARG A 1 187 ? 16.767 36.164 2.670 1.00 29.10 175 ARG A N 1
ATOM 1513 C CA . ARG A 1 187 ? 16.334 36.502 4.022 1.00 25.86 175 ARG A CA 1
ATOM 1514 C C . ARG A 1 187 ? 17.528 36.893 4.881 1.00 26.89 175 ARG A C 1
ATOM 1515 O O . ARG A 1 187 ? 18.668 36.477 4.631 1.00 31.28 175 ARG A O 1
ATOM 1523 N N . SER A 1 188 ? 17.263 37.700 5.895 1.00 28.29 176 SER A N 1
ATOM 1524 C CA . SER A 1 188 ? 18.288 38.103 6.840 1.00 26.56 176 SER A CA 1
ATOM 1525 C C . SER A 1 188 ? 18.623 36.923 7.746 1.00 26.89 176 SER A C 1
ATOM 1526 O O . SER A 1 188 ? 17.776 36.454 8.508 1.00 26.24 176 SER A O 1
ATOM 1529 N N . LEU A 1 189 ? 19.860 36.444 7.676 1.00 27.73 177 LEU A N 1
ATOM 1530 C CA . LEU A 1 189 ? 20.234 35.232 8.405 1.00 25.29 177 LEU A CA 1
ATOM 1531 C C . LEU A 1 189 ? 19.969 35.392 9.898 1.00 23.75 177 LEU A C 1
ATOM 1532 O O . LEU A 1 189 ? 19.457 34.494 10.568 1.00 24.36 177 LEU A O 1
ATOM 1537 N N . GLU A 1 190 ? 20.280 36.567 10.417 1.00 26.22 178 GLU A N 1
ATOM 1538 C CA . GLU A 1 190 ? 20.117 36.814 11.837 1.00 27.65 178 GLU A CA 1
ATOM 1539 C C . GLU A 1 190 ? 18.647 36.787 12.302 1.00 28.02 178 GLU A C 1
ATOM 1540 O O . GLU A 1 190 ? 18.388 36.678 13.488 1.00 31.77 178 GLU A O 1
ATOM 1546 N N . GLU A 1 191 ? 17.703 36.854 11.363 1.00 26.09 179 GLU A N 1
ATOM 1547 C CA A GLU A 1 191 ? 16.281 36.877 11.698 0.50 25.72 179 GLU A CA 1
ATOM 1548 C CA B GLU A 1 191 ? 16.270 36.887 11.670 0.50 26.30 179 GLU A CA 1
ATOM 1549 C C . GLU A 1 191 ? 15.575 35.537 11.463 1.00 24.59 179 GLU A C 1
ATOM 1550 O O . GLU A 1 191 ? 14.391 35.387 11.769 1.00 27.19 179 GLU A O 1
ATOM 1561 N N . VAL A 1 192 ? 16.307 34.555 10.953 1.00 21.48 180 VAL A N 1
ATOM 1562 C CA . VAL A 1 192 ? 15.733 33.259 10.588 1.00 20.94 180 VAL A CA 1
ATOM 1563 C C . VAL A 1 192 ? 15.176 32.439 11.770 1.00 22.10 180 VAL A C 1
ATOM 1564 O O . VAL A 1 192 ? 14.061 31.936 11.706 1.00 22.30 180 VAL A O 1
ATOM 1568 N N . ALA A 1 193 ? 15.945 32.303 12.843 1.00 19.72 181 ALA A N 1
ATOM 1569 C CA . ALA A 1 193 ? 15.525 31.461 13.951 1.00 20.29 181 ALA A CA 1
ATOM 1570 C C . ALA A 1 193 ? 14.705 32.310 14.931 1.00 21.21 181 ALA A C 1
ATOM 1571 O O . ALA A 1 193 ? 15.147 33.363 15.379 1.00 29.35 181 ALA A O 1
ATOM 1573 N N . ILE A 1 194 ? 13.515 31.828 15.246 1.00 18.98 182 ILE A N 1
ATOM 1574 C CA . ILE A 1 194 ? 12.512 32.542 16.030 1.00 20.75 182 ILE A CA 1
ATOM 1575 C C . ILE A 1 194 ? 12.276 31.738 17.332 1.00 18.84 182 ILE A C 1
ATOM 1576 O O . ILE A 1 194 ? 12.310 30.483 17.306 1.00 18.28 182 ILE A O 1
ATOM 1581 N N . ASN A 1 195 ? 11.986 32.447 18.431 1.00 19.60 183 ASN A N 1
ATOM 1582 C CA A ASN A 1 195 ? 11.664 31.811 19.710 0.50 19.46 183 ASN A CA 1
ATOM 1583 C CA B ASN A 1 195 ? 11.666 31.833 19.723 0.50 20.16 183 ASN A CA 1
ATOM 1584 C C . ASN A 1 195 ? 12.731 30.821 20.158 1.00 17.81 183 ASN A C 1
ATOM 1585 O O . ASN A 1 195 ? 12.428 29.672 20.492 1.00 19.88 183 ASN A O 1
ATOM 1594 N N . VAL A 1 196 ? 13.977 31.281 20.146 1.00 17.95 184 VAL A N 1
ATOM 1595 C CA . VAL A 1 196 ? 15.118 30.487 20.554 1.00 16.89 184 VAL A CA 1
ATOM 1596 C C . VAL A 1 196 ? 15.822 31.153 21.731 1.00 17.66 184 VAL A C 1
ATOM 1597 O O . VAL A 1 196 ? 15.637 32.337 22.008 1.00 20.92 184 VAL A O 1
ATOM 1601 N N . GLU A 1 197 ? 16.644 30.371 22.411 1.00 17.44 185 GLU A N 1
ATOM 1602 C CA . GLU A 1 197 ? 17.628 30.929 23.317 1.00 17.40 185 GLU A CA 1
ATOM 1603 C C . GLU A 1 197 ? 18.909 31.166 22.535 1.00 16.76 185 GLU A C 1
ATOM 1604 O O . GLU A 1 197 ? 19.369 30.310 21.789 1.00 17.86 185 GLU A O 1
ATOM 1610 N N . GLN A 1 198 ? 19.505 32.343 22.701 1.00 17.58 186 GLN A N 1
ATOM 1611 C CA . GLN A 1 198 ? 20.825 32.556 22.132 1.00 17.64 186 GLN A CA 1
ATOM 1612 C C . GLN A 1 198 ? 21.786 31.585 22.802 1.00 17.11 186 GLN A C 1
ATOM 1613 O O . GLN A 1 198 ? 21.721 31.401 24.021 1.00 17.86 186 GLN A O 1
ATOM 1619 N N . PRO A 1 199 ? 22.708 31.006 22.033 1.00 16.98 187 PRO A N 1
ATOM 1620 C CA . PRO A 1 199 ? 23.610 30.038 22.613 1.00 18.16 187 PRO A CA 1
ATOM 1621 C C . PRO A 1 199 ? 24.627 30.675 23.559 1.00 17.49 187 PRO A C 1
ATOM 1622 O O . PRO A 1 199 ? 25.197 31.738 23.277 1.00 17.95 187 PRO A O 1
ATOM 1626 N N . SER A 1 200 ? 24.854 30.020 24.688 1.00 17.34 188 SER A N 1
ATOM 1627 C CA . SER A 1 200 ? 25.933 30.391 25.590 1.00 17.24 188 SER A CA 1
ATOM 1628 C C . SER A 1 200 ? 27.270 30.131 24.919 1.00 17.79 188 SER A C 1
ATOM 1629 O O . SER A 1 200 ? 27.397 29.182 24.161 1.00 20.54 188 SER A O 1
ATOM 1632 N N . ALA A 1 201 ? 28.275 30.954 25.197 1.00 16.82 189 ALA A N 1
ATOM 1633 C CA . ALA A 1 201 ? 29.572 30.803 24.556 1.00 18.01 189 ALA A CA 1
ATOM 1634 C C . ALA A 1 201 ? 30.128 29.411 24.778 1.00 18.67 189 ALA A C 1
ATOM 1635 O O . ALA A 1 201 ? 30.085 28.882 25.893 1.00 21.23 189 ALA A O 1
ATOM 1637 N N . ARG A 1 202 ? 30.710 28.847 23.726 1.00 21.20 190 ARG A N 1
ATOM 1638 C CA A ARG A 1 202 ? 31.323 27.529 23.878 0.50 23.29 190 ARG A CA 1
ATOM 1639 C CA B ARG A 1 202 ? 31.258 27.496 23.717 0.50 20.81 190 ARG A CA 1
ATOM 1640 C C . ARG A 1 202 ? 32.771 27.520 23.479 1.00 22.38 190 ARG A C 1
ATOM 1641 O O . ARG A 1 202 ? 33.254 28.357 22.718 1.00 27.38 190 ARG A O 1
ATOM 1656 N N . ASN A 1 203 ? 33.480 26.562 24.060 1.00 23.89 191 ASN A N 1
ATOM 1657 C CA . ASN A 1 203 ? 34.809 26.214 23.592 1.00 28.62 191 ASN A CA 1
ATOM 1658 C C . ASN A 1 203 ? 34.568 25.414 22.262 1.00 30.82 191 ASN A C 1
ATOM 1659 O O . ASN A 1 203 ? 33.488 24.843 22.061 1.00 35.61 191 ASN A O 1
ATOM 1664 N N . ALA A 1 204 ? 35.538 25.368 21.353 1.00 30.12 192 ALA A N 1
ATOM 1665 C CA . ALA A 1 204 ? 35.444 24.526 20.140 1.00 35.80 192 ALA A CA 1
ATOM 1666 C C . ALA A 1 204 ? 35.229 23.047 20.487 1.00 37.75 192 ALA A C 1
ATOM 1667 O O . ALA A 1 204 ? 35.680 22.592 21.543 1.00 35.88 192 ALA A O 1
ATOM 1669 N N . THR A 1 205 ? 34.536 22.308 19.615 1.00 37.17 193 THR A N 1
ATOM 1670 C CA . THR A 1 205 ? 34.498 20.846 19.710 1.00 35.01 193 THR A CA 1
ATOM 1671 C C . THR A 1 205 ? 35.973 20.385 19.773 1.00 32.70 193 THR A C 1
ATOM 1672 O O . THR A 1 205 ? 36.816 20.893 19.027 1.00 37.96 193 THR A O 1
ATOM 1676 N N . VAL A 1 206 ? 36.291 19.455 20.676 1.00 31.30 194 VAL A N 1
ATOM 1677 C CA . VAL A 1 206 ? 37.668 18.927 20.801 1.00 32.88 194 VAL A CA 1
ATOM 1678 C C . VAL A 1 206 ? 38.009 18.027 19.601 1.00 35.63 194 VAL A C 1
ATOM 1679 O O . VAL A 1 206 ? 37.251 17.082 19.330 1.00 36.69 194 VAL A O 1
ATOM 1683 N N . ASP A 1 207 ? 39.113 18.326 18.887 1.00 33.71 195 ASP A N 1
ATOM 1684 C CA . ASP A 1 207 ? 39.506 17.583 17.631 1.00 32.77 195 ASP A CA 1
ATOM 1685 C C . ASP A 1 207 ? 40.406 16.410 17.980 1.00 33.27 195 ASP A C 1
ATOM 1686 O O . ASP A 1 207 ? 41.605 16.581 18.199 1.00 41.18 195 ASP A O 1
ATOM 1691 N N . THR A 1 208 ? 39.817 15.220 18.016 1.00 31.44 196 THR A N 1
ATOM 1692 C CA . THR A 1 208 ? 40.522 14.043 18.457 1.00 31.42 196 THR A CA 1
ATOM 1693 C C . THR A 1 208 ? 41.108 13.261 17.268 1.00 26.47 196 THR A C 1
ATOM 1694 O O . THR A 1 208 ? 41.607 12.149 17.462 1.00 31.08 196 THR A O 1
ATOM 1698 N N . ARG A 1 209 ? 41.051 13.813 16.053 1.00 23.06 197 ARG A N 1
ATOM 1699 C CA . ARG A 1 209 ? 41.503 13.071 14.879 1.00 21.05 197 ARG A CA 1
ATOM 1700 C C . ARG A 1 209 ? 43.021 12.841 14.868 1.00 24.10 197 ARG A C 1
ATOM 1701 O O . ARG A 1 209 ? 43.795 13.617 15.427 1.00 26.44 197 ARG A O 1
ATOM 1709 N N . LYS A 1 210 ? 43.414 11.760 14.206 1.00 22.22 198 LYS A N 1
ATOM 1710 C CA . LYS A 1 210 ? 44.814 11.353 14.062 1.00 24.72 198 LYS A CA 1
ATOM 1711 C C . LYS A 1 210 ? 45.575 12.260 13.098 1.00 25.20 198 LYS A C 1
ATOM 1712 O O . LYS A 1 210 ? 45.023 12.678 12.086 1.00 25.31 198 LYS A O 1
ATOM 1718 N N . GLU A 1 211 ? 46.843 12.549 13.385 1.00 27.47 199 GLU A N 1
ATOM 1719 C CA . GLU A 1 211 ? 47.684 13.242 12.409 1.00 29.10 199 GLU A CA 1
ATOM 1720 C C . GLU A 1 211 ? 47.801 12.389 11.141 1.00 28.11 199 GLU A C 1
ATOM 1721 O O . GLU A 1 211 ? 47.975 11.174 11.214 1.00 30.56 199 GLU A O 1
ATOM 1727 N N . TRP A 1 212 ? 47.703 13.044 9.988 1.00 28.19 200 TRP A N 1
ATOM 1728 C CA . TRP A 1 212 ? 47.874 12.412 8.684 1.00 27.30 200 TRP A CA 1
ATOM 1729 C C . TRP A 1 212 ? 49.369 12.250 8.414 1.00 29.84 200 TRP A C 1
ATOM 1730 O O . TRP A 1 212 ? 50.135 13.209 8.547 1.00 36.67 200 TRP A O 1
ATOM 1741 N N . THR A 1 213 ? 49.779 11.036 8.046 1.00 27.92 201 THR A N 1
ATOM 1742 C CA . THR A 1 213 ? 51.194 10.695 7.913 1.00 29.28 201 THR A CA 1
ATOM 1743 C C . THR A 1 213 ? 51.495 10.201 6.508 1.00 30.18 201 THR A C 1
ATOM 1744 O O . THR A 1 213 ? 50.588 9.822 5.747 1.00 29.76 201 THR A O 1
ATOM 1748 N N . ASP A 1 214 ? 52.783 10.162 6.188 1.00 32.21 202 ASP A N 1
ATOM 1749 C CA . ASP A 1 214 ? 53.249 9.596 4.933 1.00 33.21 202 ASP A CA 1
ATOM 1750 C C . ASP A 1 214 ? 52.834 8.141 4.815 1.00 32.06 202 ASP A C 1
ATOM 1751 O O . ASP A 1 214 ? 52.491 7.689 3.720 1.00 34.63 202 ASP A O 1
ATOM 1756 N N . GLU A 1 215 ? 52.853 7.412 5.932 1.00 32.09 203 GLU A N 1
ATOM 1757 C CA A GLU A 1 215 ? 52.484 5.993 5.959 0.50 34.42 203 GLU A CA 1
ATOM 1758 C CA B GLU A 1 215 ? 52.506 5.996 5.890 0.50 35.16 203 GLU A CA 1
ATOM 1759 C C . GLU A 1 215 ? 51.022 5.801 5.579 1.00 35.21 203 GLU A C 1
ATOM 1760 O O . GLU A 1 215 ? 50.663 4.895 4.831 1.00 37.58 203 GLU A O 1
ATOM 1771 N N . THR A 1 216 ? 50.167 6.652 6.124 1.00 32.63 204 THR A N 1
ATOM 1772 C CA . THR A 1 216 ? 48.743 6.559 5.812 1.00 29.79 204 THR A CA 1
ATOM 1773 C C . THR A 1 216 ? 48.509 6.928 4.346 1.00 26.78 204 THR A C 1
ATOM 1774 O O . THR A 1 216 ? 47.800 6.226 3.636 1.00 27.77 204 THR A O 1
ATOM 1778 N N . LEU A 1 217 ? 49.131 8.006 3.885 1.00 24.34 205 LEU A N 1
ATOM 1779 C CA . LEU A 1 217 ? 48.988 8.411 2.490 1.00 25.04 205 LEU A CA 1
ATOM 1780 C C . LEU A 1 217 ? 49.464 7.326 1.525 1.00 26.36 205 LEU A C 1
ATOM 1781 O O . LEU A 1 217 ? 48.788 7.053 0.535 1.00 26.27 205 LEU A O 1
ATOM 1786 N N . GLU A 1 218 ? 50.612 6.707 1.792 1.00 26.83 206 GLU A N 1
ATOM 1787 C CA A GLU A 1 218 ? 51.092 5.643 0.917 0.50 29.86 206 GLU A CA 1
ATOM 1788 C CA B GLU A 1 218 ? 51.105 5.627 0.927 0.50 30.28 206 GLU A CA 1
ATOM 1789 C C . GLU A 1 218 ? 50.136 4.442 0.895 1.00 30.58 206 GLU A C 1
ATOM 1790 O O . GLU A 1 218 ? 49.928 3.856 -0.152 1.00 37.63 206 GLU A O 1
ATOM 1801 N N . SER A 1 219 ? 49.539 4.100 2.040 1.00 29.93 207 SER A N 1
ATOM 1802 C CA . SER A 1 219 ? 48.529 3.017 2.121 1.00 32.14 207 SER A CA 1
ATOM 1803 C C . SER A 1 219 ? 47.372 3.311 1.154 1.00 29.69 207 SER A C 1
ATOM 1804 O O . SER A 1 219 ? 46.931 2.460 0.372 1.00 33.79 207 SER A O 1
ATOM 1807 N N . VAL A 1 220 ? 46.911 4.550 1.203 1.00 26.25 208 VAL A N 1
ATOM 1808 C CA . VAL A 1 220 ? 45.820 5.002 0.358 1.00 24.13 208 VAL A CA 1
ATOM 1809 C C . VAL A 1 220 ? 46.185 5.029 -1.129 1.00 24.74 208 VAL A C 1
ATOM 1810 O O . VAL A 1 220 ? 45.424 4.546 -1.965 1.00 25.99 208 VAL A O 1
ATOM 1814 N N . LEU A 1 221 ? 47.338 5.592 -1.467 1.00 26.43 209 LEU A N 1
ATOM 1815 C CA . LEU A 1 221 ? 47.718 5.727 -2.875 1.00 27.72 209 LEU A CA 1
ATOM 1816 C C . LEU A 1 221 ? 47.964 4.351 -3.496 1.00 29.32 209 LEU A C 1
ATOM 1817 O O . LEU A 1 221 ? 47.830 4.177 -4.715 1.00 29.80 209 LEU A O 1
ATOM 1822 N N . GLY A 1 222 ? 48.261 3.376 -2.633 1.00 32.65 210 GLY A N 1
ATOM 1823 C CA . GLY A 1 222 ? 48.408 1.970 -3.008 1.00 38.10 210 GLY A CA 1
ATOM 1824 C C . GLY A 1 222 ? 47.149 1.328 -3.564 1.00 33.31 210 GLY A C 1
ATOM 1825 O O . GLY A 1 222 ? 47.220 0.245 -4.168 1.00 39.45 210 GLY A O 1
ATOM 1826 N N . PHE A 1 223 ? 45.993 1.979 -3.393 1.00 29.46 211 PHE A N 1
ATOM 1827 C CA A PHE A 1 223 ? 44.778 1.481 -4.036 0.50 27.45 211 PHE A CA 1
ATOM 1828 C CA B PHE A 1 223 ? 44.739 1.543 -4.032 0.50 26.25 211 PHE A CA 1
ATOM 1829 C C . PHE A 1 223 ? 44.928 1.524 -5.557 1.00 23.07 211 PHE A C 1
ATOM 1830 O O . PHE A 1 223 ? 44.157 0.918 -6.2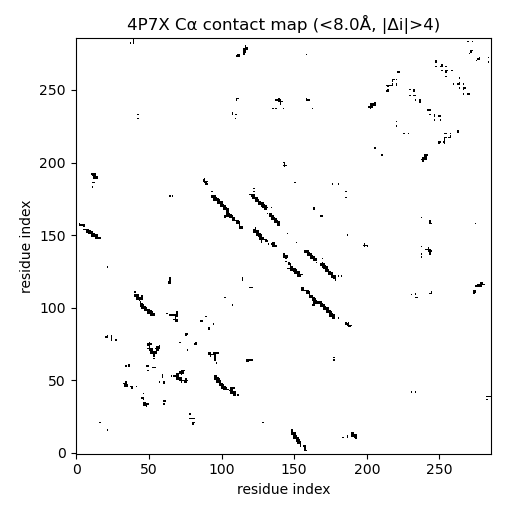59 1.00 21.56 211 PHE A O 1
ATOM 1845 N N . SER A 1 224 ? 45.931 2.240 -6.070 1.00 22.36 212 SER A N 1
ATOM 1846 C CA . SER A 1 224 ? 46.191 2.276 -7.517 1.00 22.37 212 SER A CA 1
ATOM 1847 C C . SER A 1 224 ? 46.351 0.883 -8.132 1.00 23.68 212 SER A C 1
ATOM 1848 O O . SER A 1 224 ? 46.051 0.681 -9.309 1.00 24.94 212 SER A O 1
ATOM 1851 N N . GLU A 1 225 ? 46.818 -0.072 -7.336 1.00 24.49 213 GLU A N 1
ATOM 1852 C CA . GLU A 1 225 ? 47.078 -1.420 -7.830 1.00 25.18 213 GLU A CA 1
ATOM 1853 C C . GLU A 1 225 ? 45.813 -2.250 -7.993 1.00 23.88 213 GLU A C 1
ATOM 1854 O O . GLU A 1 225 ? 45.829 -3.265 -8.692 1.00 28.38 213 GLU A O 1
ATOM 1860 N N . ILE A 1 226 ? 44.725 -1.842 -7.343 1.00 22.37 214 ILE A N 1
ATOM 1861 C CA . ILE A 1 226 ? 43.481 -2.606 -7.422 1.00 21.65 214 ILE A CA 1
ATOM 1862 C C . ILE A 1 226 ? 42.258 -1.838 -7.905 1.00 18.86 214 ILE A C 1
ATOM 1863 O O . ILE A 1 226 ? 41.236 -2.438 -8.152 1.00 20.85 214 ILE A O 1
ATOM 1868 N N . ILE A 1 227 ? 42.334 -0.518 -8.019 1.00 19.62 215 ILE A N 1
ATOM 1869 C CA . ILE A 1 227 ? 41.140 0.255 -8.367 1.00 18.99 215 ILE A CA 1
ATOM 1870 C C . ILE A 1 227 ? 40.662 -0.142 -9.758 1.00 19.07 215 ILE A C 1
ATOM 1871 O O . ILE A 1 227 ? 41.464 -0.346 -10.674 1.00 21.23 215 ILE A O 1
ATOM 1876 N N . SER A 1 228 ? 39.352 -0.222 -9.897 1.00 18.69 216 SER A N 1
ATOM 1877 C CA . SER A 1 228 ? 38.694 -0.603 -11.138 1.00 19.63 216 SER A CA 1
ATOM 1878 C C . SER A 1 228 ? 37.278 -0.083 -11.155 1.00 20.23 216 SER A C 1
ATOM 1879 O O . SER A 1 228 ? 36.777 0.435 -10.164 1.00 19.14 216 SER A O 1
ATOM 1882 N N . GLU A 1 229 ? 36.608 -0.235 -12.280 1.00 19.91 217 GLU A N 1
ATOM 1883 C CA . GLU A 1 229 ? 35.203 0.100 -12.327 1.00 20.79 217 GLU A CA 1
ATOM 1884 C C . GLU A 1 229 ? 34.395 -0.686 -11.278 1.00 19.36 217 GLU A C 1
ATOM 1885 O O . GLU A 1 229 ? 33.414 -0.181 -10.737 1.00 21.97 217 GLU A O 1
ATOM 1891 N N . ALA A 1 230 ? 34.807 -1.928 -11.009 1.00 18.96 218 ALA A N 1
ATOM 1892 C CA . ALA A 1 230 ? 34.077 -2.804 -10.102 1.00 19.05 218 ALA A CA 1
ATOM 1893 C C . ALA A 1 230 ? 34.068 -2.365 -8.646 1.00 18.59 218 ALA A C 1
ATOM 1894 O O . ALA A 1 230 ? 33.111 -2.674 -7.930 1.00 19.30 218 ALA A O 1
ATOM 1896 N N . ASN A 1 231 ? 35.118 -1.667 -8.215 1.00 18.20 219 ASN A N 1
ATOM 1897 C CA . ASN A 1 231 ? 35.272 -1.285 -6.805 1.00 17.26 219 ASN A CA 1
ATOM 1898 C C . ASN A 1 231 ? 35.391 0.222 -6.580 1.00 17.61 219 ASN A C 1
ATOM 1899 O O . ASN A 1 231 ? 35.625 0.677 -5.477 1.00 17.78 219 ASN A O 1
ATOM 1904 N N . TYR A 1 232 ? 35.168 0.985 -7.627 1.00 18.27 220 TYR A N 1
ATOM 1905 C CA . TYR A 1 232 ? 35.398 2.423 -7.586 1.00 17.79 220 TYR A CA 1
ATOM 1906 C C . TYR A 1 232 ? 34.546 3.046 -6.464 1.00 18.45 220 TYR A C 1
ATOM 1907 O O . TYR A 1 232 ? 35.003 3.920 -5.736 1.00 18.67 220 TYR A O 1
ATOM 1916 N N . ARG A 1 233 ? 33.287 2.617 -6.344 1.00 20.66 221 ARG A N 1
ATOM 1917 C CA . ARG A 1 233 ? 32.370 3.204 -5.340 1.00 21.08 221 ARG A CA 1
ATOM 1918 C C . ARG A 1 233 ? 32.812 2.972 -3.895 1.00 19.32 221 ARG A C 1
ATOM 1919 O O . ARG A 1 233 ? 32.762 3.879 -3.074 1.00 20.18 221 ARG A O 1
ATOM 1927 N N . GLU A 1 234 ? 33.236 1.760 -3.586 1.00 18.39 222 GLU A N 1
ATOM 1928 C CA . GLU A 1 234 ? 33.740 1.424 -2.260 1.00 20.32 222 GLU A CA 1
ATOM 1929 C C . GLU A 1 234 ? 34.958 2.249 -1.977 1.00 18.56 222 GLU A C 1
ATOM 1930 O O . GLU A 1 234 ? 35.120 2.729 -0.873 1.00 19.31 222 GLU A O 1
ATOM 1936 N N . ILE A 1 235 ? 35.853 2.382 -2.958 1.00 17.53 223 ILE A N 1
ATOM 1937 C CA . ILE A 1 235 ? 37.057 3.143 -2.720 1.00 17.07 223 ILE A CA 1
ATOM 1938 C C . ILE A 1 235 ? 36.712 4.603 -2.430 1.00 15.77 223 ILE A C 1
ATOM 1939 O O . ILE A 1 235 ? 37.224 5.163 -1.473 1.00 16.64 223 ILE A O 1
ATOM 1944 N N . VAL A 1 236 ? 35.822 5.189 -3.217 1.00 15.99 224 VAL A N 1
ATOM 1945 C CA . VAL A 1 236 ? 35.430 6.581 -3.005 1.00 15.63 224 VAL A CA 1
ATOM 1946 C C . VAL A 1 236 ? 34.845 6.751 -1.583 1.00 15.78 224 VAL A C 1
ATOM 1947 O O . VAL A 1 236 ? 35.154 7.701 -0.894 1.00 16.25 224 VAL A O 1
ATOM 1951 N N . ALA A 1 237 ? 34.008 5.813 -1.158 1.00 16.27 225 ALA A N 1
ATOM 1952 C CA . ALA A 1 237 ? 33.438 5.846 0.184 1.00 15.44 225 ALA A CA 1
ATOM 1953 C C . ALA A 1 237 ? 34.499 5.766 1.284 1.00 16.53 225 ALA A C 1
ATOM 1954 O O . ALA A 1 237 ? 34.419 6.486 2.273 1.00 16.88 225 ALA A O 1
ATOM 1956 N N . ILE A 1 238 ? 35.461 4.865 1.132 1.00 16.96 226 ILE A N 1
ATOM 1957 C CA . ILE A 1 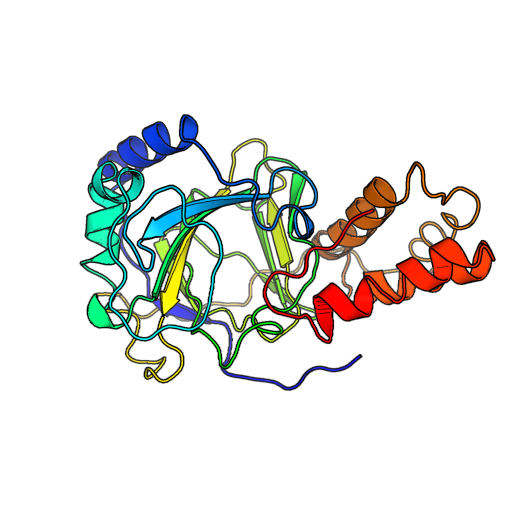238 ? 36.559 4.784 2.074 1.00 16.85 226 ILE A CA 1
ATOM 1958 C C . ILE A 1 238 ? 37.302 6.106 2.149 1.00 16.09 226 ILE A C 1
ATOM 1959 O O . ILE A 1 238 ? 37.587 6.619 3.236 1.00 17.80 226 ILE A O 1
ATOM 1964 N N . LEU A 1 239 ? 37.609 6.674 0.992 1.00 16.03 227 LEU A N 1
ATOM 1965 C CA . LEU A 1 239 ? 38.325 7.937 0.961 1.00 16.26 227 LEU A CA 1
ATOM 1966 C C . LEU A 1 239 ? 37.519 9.029 1.672 1.00 16.39 227 LEU A C 1
ATOM 1967 O O . LEU A 1 239 ? 38.083 9.808 2.449 1.00 17.32 227 LEU A O 1
ATOM 1972 N N . ALA A 1 240 ? 36.218 9.077 1.401 1.00 15.26 228 ALA A N 1
ATOM 1973 C CA . ALA A 1 240 ? 35.329 10.094 1.959 1.00 15.03 228 ALA A CA 1
ATOM 1974 C C . ALA A 1 240 ? 35.272 10.034 3.485 1.00 14.10 228 ALA A C 1
ATOM 1975 O O . ALA A 1 240 ? 35.117 11.061 4.147 1.00 16.39 228 ALA A O 1
ATOM 1977 N N . LYS A 1 241 ? 35.396 8.832 4.053 1.00 14.86 229 LYS A N 1
ATOM 1978 C CA . LYS A 1 241 ? 35.278 8.662 5.506 1.00 15.02 229 LYS A CA 1
ATOM 1979 C C . LYS A 1 241 ? 36.557 8.987 6.259 1.00 15.48 229 LYS A C 1
ATOM 1980 O O . LYS A 1 241 ? 36.505 9.158 7.479 1.00 15.96 229 LYS A O 1
ATOM 1986 N N . LEU A 1 242 ? 37.696 9.022 5.581 1.00 15.39 230 LEU A N 1
ATOM 1987 C CA . LEU A 1 242 ? 38.957 9.221 6.295 1.00 17.55 230 LEU A CA 1
ATOM 1988 C C . LEU A 1 242 ? 39.005 10.514 7.106 1.00 16.40 230 LEU A C 1
ATOM 1989 O O . LEU A 1 242 ? 39.524 10.520 8.237 1.00 17.37 230 LEU A O 1
ATOM 1994 N N . HIS A 1 243 ? 38.449 11.606 6.575 1.00 15.90 231 HIS A N 1
ATOM 1995 C CA . HIS A 1 243 ? 38.571 12.897 7.250 1.00 15.70 231 HIS A CA 1
ATOM 1996 C C . HIS A 1 243 ? 37.730 13.000 8.540 1.00 14.63 231 HIS A C 1
ATOM 1997 O O . HIS A 1 243 ? 37.888 13.942 9.293 1.00 16.55 231 HIS A O 1
ATOM 2004 N N . PHE A 1 244 ? 36.861 12.025 8.810 1.00 14.74 232 PHE A N 1
ATOM 2005 C CA . PHE A 1 244 ? 36.207 11.961 10.118 1.00 14.88 232 PHE A CA 1
ATOM 2006 C C . PHE A 1 244 ? 37.152 11.509 11.225 1.00 15.93 232 PHE A C 1
ATOM 2007 O O . PHE A 1 244 ? 36.863 11.738 12.409 1.00 17.73 232 PHE A O 1
ATOM 2015 N N . PHE A 1 245 ? 38.259 10.864 10.839 1.00 15.67 233 PHE A N 1
ATOM 2016 C CA . PHE A 1 245 ? 39.163 10.249 11.790 1.00 16.85 233 PHE A CA 1
ATOM 2017 C C . PHE A 1 245 ? 40.627 10.685 11.682 1.00 17.41 233 PHE A C 1
ATOM 2018 O O . PHE A 1 245 ? 41.420 10.380 12.588 1.00 19.75 233 PHE A O 1
ATOM 2026 N N . HIS A 1 246 ? 40.957 11.404 10.600 1.00 18.01 234 HIS A N 1
ATOM 2027 C CA . HIS A 1 246 ? 42.307 11.894 10.320 1.00 18.45 234 HIS A CA 1
ATOM 2028 C C . HIS A 1 246 ? 42.228 13.397 10.043 1.00 19.28 234 HIS A C 1
ATOM 2029 O O . HIS A 1 246 ? 41.263 13.871 9.440 1.00 19.23 234 HIS A O 1
ATOM 2036 N N . LYS A 1 247 ? 43.241 14.139 10.496 1.00 21.37 235 LYS A N 1
ATOM 2037 C CA . LYS A 1 247 ? 43.258 15.604 10.374 1.00 21.82 235 LYS A CA 1
ATOM 2038 C C . LYS A 1 247 ? 43.656 16.005 8.964 1.00 22.49 235 LYS A C 1
ATOM 2039 O O . LYS A 1 247 ? 44.826 16.247 8.672 1.00 25.61 235 LYS A O 1
ATOM 2045 N N . VAL A 1 248 ? 42.660 16.049 8.097 1.00 21.17 236 VAL A N 1
ATOM 2046 C CA . VAL A 1 248 ? 42.830 16.439 6.703 1.00 22.13 236 VAL A CA 1
ATOM 2047 C C . VAL A 1 248 ? 41.627 17.266 6.285 1.00 20.70 236 VAL A C 1
ATOM 2048 O O . VAL A 1 248 ? 40.584 17.187 6.916 1.00 23.20 236 VAL A O 1
ATOM 2052 N N . HIS A 1 249 ? 41.757 18.010 5.201 1.00 20.68 237 HIS A N 1
ATOM 2053 C CA . HIS A 1 249 ? 40.661 18.788 4.616 1.00 19.59 237 HIS A CA 1
ATOM 2054 C C . HIS A 1 249 ? 39.666 17.823 3.957 1.00 18.18 237 HIS A C 1
ATOM 2055 O O . HIS A 1 249 ? 40.056 16.790 3.370 1.00 18.47 237 HIS A O 1
ATOM 2062 N N . CYS A 1 250 ? 38.387 18.175 4.035 1.00 17.25 238 CYS A N 1
ATOM 2063 C CA A CYS A 1 250 ? 37.410 17.273 3.469 0.50 15.76 238 CYS A CA 1
ATOM 2064 C CA B CYS A 1 250 ? 37.259 17.481 3.396 0.50 20.08 238 CYS A CA 1
ATOM 2065 C C . CYS A 1 250 ? 37.505 17.124 1.938 1.00 17.14 238 CYS A C 1
ATOM 2066 O O . CYS A 1 250 ? 37.076 16.087 1.447 1.00 17.46 238 CYS A O 1
ATOM 2071 N N . VAL A 1 251 ? 38.151 18.038 1.203 1.00 16.81 239 VAL A N 1
ATOM 2072 C CA . VAL A 1 251 ? 38.299 17.864 -0.253 1.00 18.18 239 VAL A CA 1
ATOM 2073 C C . VAL A 1 251 ? 39.543 17.091 -0.643 1.00 18.05 239 VAL A C 1
ATOM 2074 O O . VAL A 1 251 ? 39.688 16.728 -1.814 1.00 19.27 239 VAL A O 1
ATOM 2078 N N . ASP A 1 252 ? 40.414 16.785 0.322 1.00 18.66 240 ASP A N 1
ATOM 2079 C CA . ASP A 1 252 ? 41.683 16.116 -0.026 1.00 19.33 240 ASP A CA 1
ATOM 2080 C C . ASP A 1 252 ? 41.450 14.765 -0.728 1.00 19.25 240 ASP A C 1
ATOM 2081 O O . ASP A 1 252 ? 42.257 14.345 -1.548 1.00 21.43 240 ASP A O 1
ATOM 2086 N N . MET A 1 253 ? 40.337 14.100 -0.420 1.00 17.90 241 MET A N 1
ATOM 2087 C CA . MET A 1 253 ? 40.007 12.829 -1.062 1.00 18.07 241 MET A CA 1
ATOM 2088 C C . MET A 1 253 ? 40.007 12.902 -2.589 1.00 17.36 241 MET A C 1
ATOM 2089 O O . MET A 1 253 ? 40.313 11.904 -3.247 1.00 18.91 241 MET A O 1
ATOM 2094 N N . TYR A 1 254 ? 39.662 14.054 -3.153 1.00 17.75 242 TYR A N 1
ATOM 2095 C CA . TYR A 1 254 ? 39.604 14.189 -4.605 1.00 18.95 242 TYR A CA 1
ATOM 2096 C C . TYR A 1 254 ? 41.011 14.182 -5.195 1.00 19.79 242 TYR A C 1
ATOM 2097 O O . TYR A 1 254 ? 41.215 13.646 -6.283 1.00 23.78 242 TYR A O 1
ATOM 2106 N N . GLY A 1 255 ? 41.966 14.775 -4.481 1.00 20.96 243 GLY A N 1
ATOM 2107 C CA . GLY A 1 255 ? 43.383 14.718 -4.850 1.00 21.57 243 GLY A CA 1
ATOM 2108 C C . GLY A 1 255 ? 43.925 13.310 -4.713 1.00 21.88 243 GLY A C 1
ATOM 2109 O O . GLY A 1 255 ? 44.660 12.840 -5.584 1.00 24.29 243 GLY A O 1
ATOM 2110 N N . TRP A 1 256 ? 43.567 12.625 -3.624 1.00 21.23 244 TRP A N 1
ATOM 2111 C CA . TRP A 1 256 ? 43.973 11.231 -3.467 1.00 20.93 244 TRP A CA 1
ATOM 2112 C C . TRP A 1 256 ? 43.455 10.375 -4.623 1.00 19.51 244 TRP A C 1
ATOM 2113 O O . TRP A 1 256 ? 44.207 9.606 -5.214 1.00 20.91 244 TRP A O 1
ATOM 2124 N N . LEU A 1 257 ? 42.171 10.517 -4.947 1.00 19.41 245 LEU A N 1
ATOM 2125 C CA . LEU A 1 257 ? 41.569 9.743 -6.031 1.00 19.03 245 LEU A CA 1
ATOM 2126 C C . LEU A 1 257 ? 42.257 10.027 -7.372 1.00 19.51 245 LEU A C 1
ATOM 2127 O O . LEU A 1 257 ? 42.520 9.111 -8.162 1.00 21.47 245 LEU A O 1
ATOM 2132 N N . LYS A 1 258 ? 42.529 11.305 -7.644 1.00 21.22 246 LYS A N 1
ATOM 2133 C CA A LYS A 1 258 ? 43.199 11.646 -8.885 0.50 21.68 246 LYS A CA 1
ATOM 2134 C CA B LYS A 1 258 ? 43.236 11.705 -8.868 0.50 21.66 246 LYS A CA 1
ATOM 2135 C C . LYS A 1 258 ? 44.575 10.978 -8.974 1.00 21.76 246 LYS A C 1
ATOM 2136 O O . LYS A 1 258 ? 44.942 10.466 -10.030 1.00 25.17 246 LYS A O 1
ATOM 2147 N N . GLU A 1 259 ? 45.316 10.947 -7.873 1.00 21.92 247 GLU A N 1
ATOM 2148 C CA . GLU A 1 259 ? 46.647 10.337 -7.880 1.00 23.71 247 GLU A CA 1
ATOM 2149 C C . GLU A 1 259 ? 46.560 8.812 -7.995 1.00 23.43 247 GLU A C 1
ATOM 2150 O O . GLU A 1 259 ? 47.354 8.199 -8.700 1.00 25.98 247 GLU A O 1
ATOM 2156 N N . ILE A 1 260 ? 45.606 8.211 -7.292 1.00 21.69 248 ILE A N 1
ATOM 2157 C CA . ILE A 1 260 ? 45.348 6.783 -7.401 1.00 20.62 248 ILE A CA 1
ATOM 2158 C C . ILE A 1 260 ? 45.111 6.433 -8.871 1.00 20.99 248 ILE A C 1
ATOM 2159 O O . ILE A 1 260 ? 45.717 5.494 -9.416 1.00 23.06 248 ILE A O 1
ATOM 2164 N N . CYS A 1 261 ? 44.239 7.196 -9.530 1.00 21.41 249 CYS A N 1
ATOM 2165 C CA . CYS A 1 261 ? 43.894 6.904 -10.926 1.00 21.83 249 CYS A CA 1
ATOM 2166 C C . CYS A 1 261 ? 45.046 7.216 -11.887 1.00 22.60 249 CYS A C 1
ATOM 2167 O O . CYS A 1 261 ? 45.258 6.492 -12.855 1.00 26.33 249 CYS A O 1
ATOM 2170 N N . ARG A 1 262 ? 45.801 8.269 -11.605 1.00 24.94 250 ARG A N 1
ATOM 2171 C CA . ARG A 1 262 ? 46.981 8.574 -12.408 1.00 25.88 250 ARG A CA 1
ATOM 2172 C C . ARG A 1 262 ? 47.956 7.397 -12.385 1.00 24.93 250 ARG A C 1
ATOM 2173 O O . ARG A 1 262 ? 48.481 6.992 -13.432 1.00 30.70 250 ARG A O 1
ATOM 2181 N N . ARG A 1 263 ? 48.205 6.858 -11.195 1.00 25.91 251 ARG A N 1
ATOM 2182 C CA . ARG A 1 263 ? 49.102 5.713 -11.038 1.00 28.11 251 ARG A CA 1
ATOM 2183 C C . ARG A 1 263 ? 48.604 4.456 -11.749 1.00 29.79 251 ARG A C 1
ATOM 2184 O O . ARG A 1 263 ? 49.392 3.762 -12.372 1.00 36.31 251 ARG A O 1
ATOM 2192 N N . ARG A 1 264 ? 47.302 4.188 -11.658 1.00 28.93 252 ARG A N 1
ATOM 2193 C CA . ARG A 1 264 ? 46.702 3.052 -12.340 1.00 28.18 252 ARG A CA 1
ATOM 2194 C C . ARG A 1 264 ? 46.854 3.179 -13.864 1.00 27.65 252 ARG A C 1
ATOM 2195 O O . ARG A 1 264 ? 47.124 2.189 -14.547 1.00 33.69 252 ARG A O 1
ATOM 2203 N N . GLY A 1 265 ? 46.665 4.393 -14.385 1.00 27.75 253 GLY A N 1
ATOM 2204 C CA . GLY A 1 265 ? 46.914 4.683 -15.801 1.00 31.13 253 GLY A CA 1
ATOM 2205 C C . GLY A 1 265 ? 45.804 4.345 -16.782 1.00 32.07 253 GLY A C 1
ATOM 2206 O O . GLY A 1 265 ? 46.003 4.434 -17.992 1.00 39.73 253 GLY A O 1
ATOM 2207 N N . GLU A 1 266 ? 44.640 3.958 -16.271 1.00 29.35 254 GLU A N 1
ATOM 2208 C CA . GLU A 1 266 ? 43.487 3.662 -17.110 1.00 29.99 254 GLU A CA 1
ATOM 2209 C C . GLU A 1 266 ? 42.722 4.956 -17.409 1.00 30.24 254 GLU A C 1
ATOM 2210 O O . GLU A 1 266 ? 42.255 5.628 -16.472 1.00 27.57 254 GLU A O 1
ATOM 2216 N N . PRO A 1 267 ? 42.572 5.297 -18.713 1.00 30.81 255 PRO A N 1
ATOM 2217 C CA . PRO A 1 267 ? 41.950 6.587 -19.031 1.00 30.50 255 PRO A CA 1
ATOM 2218 C C . PRO A 1 267 ? 40.530 6.780 -18.473 1.00 29.56 255 PRO A C 1
ATOM 2219 O O . PRO A 1 267 ? 40.196 7.875 -18.055 1.00 31.79 255 PRO A O 1
ATOM 2223 N N . ALA A 1 268 ? 39.702 5.738 -18.460 1.00 28.22 256 ALA A N 1
ATOM 2224 C CA . ALA A 1 268 ? 38.315 5.891 -18.002 1.00 27.99 256 ALA A CA 1
ATOM 2225 C C . ALA A 1 268 ? 38.252 6.301 -16.537 1.00 24.42 256 ALA A C 1
ATOM 2226 O O . ALA A 1 268 ? 37.400 7.098 -16.142 1.00 26.60 256 ALA A O 1
ATOM 2228 N N . LEU A 1 269 ? 39.143 5.750 -15.727 1.00 24.88 257 LEU A N 1
ATOM 2229 C CA . LEU A 1 269 ? 39.111 6.026 -14.285 1.00 22.96 257 LEU A CA 1
ATOM 2230 C C . LEU A 1 269 ? 39.660 7.433 -14.001 1.00 23.05 257 LEU A C 1
ATOM 2231 O O . LEU A 1 269 ? 39.201 8.117 -13.097 1.00 24.28 257 LEU A O 1
ATOM 2236 N N . ILE A 1 270 ? 40.642 7.858 -14.792 1.00 23.87 258 ILE A N 1
ATOM 2237 C CA . ILE A 1 270 ? 41.197 9.201 -14.686 1.00 22.85 258 ILE A CA 1
ATOM 2238 C C . ILE A 1 270 ? 40.109 10.225 -15.020 1.00 23.10 258 ILE A C 1
ATOM 2239 O O . ILE A 1 270 ? 39.946 11.216 -14.304 1.00 23.60 258 ILE A O 1
ATOM 2244 N N . GLU A 1 271 ? 39.387 10.000 -16.120 1.00 24.26 259 GLU A N 1
ATOM 2245 C CA . GLU A 1 271 ? 38.300 10.893 -16.522 1.00 25.80 259 GLU A CA 1
ATOM 2246 C C . GLU A 1 271 ? 37.210 10.926 -15.452 1.00 25.03 259 GLU A C 1
ATOM 2247 O O . GLU A 1 271 ? 36.669 11.991 -15.122 1.00 24.23 259 GLU A O 1
ATOM 2253 N N . LYS A 1 272 ? 36.902 9.768 -14.894 1.00 23.00 260 LYS A N 1
ATOM 2254 C CA . LYS A 1 272 ? 35.861 9.711 -13.860 1.00 23.40 260 LYS A CA 1
ATOM 2255 C C . LYS A 1 272 ? 36.258 10.524 -12.628 1.00 21.26 260 LYS A C 1
ATOM 2256 O O . LYS A 1 272 ? 35.438 11.246 -12.041 1.00 21.99 260 LYS A O 1
ATOM 2262 N N . ALA A 1 273 ? 37.519 10.415 -12.229 1.00 21.03 261 ALA A N 1
ATOM 2263 C CA . ALA A 1 273 ? 37.962 11.106 -11.026 1.00 20.53 261 ALA A CA 1
ATOM 2264 C C . ALA A 1 273 ? 37.840 12.625 -11.221 1.00 20.80 261 ALA A C 1
ATOM 2265 O O . ALA A 1 273 ? 37.415 13.342 -10.330 1.00 21.21 261 ALA A O 1
ATOM 2267 N N . ASN A 1 274 ? 38.178 13.110 -12.410 1.00 21.43 262 ASN A N 1
ATOM 2268 C CA A ASN A 1 274 ? 38.023 14.525 -12.719 0.50 20.44 262 ASN A CA 1
ATOM 2269 C CA B ASN A 1 274 ? 38.020 14.518 -12.731 0.50 20.40 262 ASN A CA 1
ATOM 2270 C C . ASN A 1 274 ? 36.549 14.928 -12.682 1.00 20.43 262 ASN A C 1
ATOM 2271 O O . ASN A 1 274 ? 36.200 15.999 -12.170 1.00 21.06 262 ASN A O 1
ATOM 2280 N N . SER A 1 275 ? 35.690 14.063 -13.222 1.00 21.13 263 SER A N 1
ATOM 2281 C CA A SER A 1 275 ? 34.251 14.289 -13.237 0.50 20.95 263 SER A CA 1
ATOM 2282 C CA B SER A 1 275 ? 34.249 14.311 -13.234 0.50 20.01 263 SER A CA 1
ATOM 2283 C C . SER A 1 275 ? 33.664 14.360 -11.827 1.00 19.65 263 SER A C 1
ATOM 2284 O O . SER A 1 275 ? 32.781 15.170 -11.570 1.00 20.92 263 SER A O 1
ATOM 2289 N N . LEU A 1 276 ? 34.142 13.503 -10.931 1.00 19.37 264 LEU A N 1
ATOM 2290 C CA . LEU A 1 276 ? 33.642 13.540 -9.560 1.00 19.11 264 LEU A CA 1
ATOM 2291 C C . LEU A 1 276 ? 33.971 14.878 -8.889 1.00 18.12 264 LEU A C 1
ATOM 2292 O O . LEU A 1 276 ? 33.105 15.529 -8.300 1.00 19.24 264 LEU A O 1
ATOM 2297 N N . GLU A 1 277 ? 35.224 15.298 -8.995 1.00 18.96 265 GLU A N 1
ATOM 2298 C CA . GLU A 1 277 ? 35.605 16.565 -8.389 1.00 19.00 265 GLU A CA 1
ATOM 2299 C C . GLU A 1 277 ? 34.741 17.696 -8.960 1.00 18.82 265 GLU A C 1
ATOM 2300 O O . GLU A 1 277 ? 34.241 18.550 -8.229 1.00 18.51 265 GLU A O 1
ATOM 2306 N N . ARG A 1 278 ? 34.577 17.708 -10.277 1.00 17.96 266 ARG A N 1
ATOM 2307 C CA . ARG A 1 278 ? 33.784 18.740 -10.935 1.00 19.15 266 ARG A CA 1
ATOM 2308 C C . ARG A 1 278 ? 32.344 18.756 -10.395 1.00 18.73 266 ARG A C 1
ATOM 2309 O O . ARG A 1 278 ? 31.814 19.797 -9.986 1.00 19.49 266 ARG A O 1
ATOM 2317 N N . PHE A 1 279 ? 31.723 17.586 -10.374 1.00 17.63 267 PHE A N 1
ATOM 2318 C CA . PHE A 1 279 ? 30.313 17.467 -10.010 1.00 18.36 267 PHE A CA 1
ATOM 2319 C C . PHE A 1 279 ? 30.054 17.838 -8.552 1.00 17.18 267 PHE A C 1
ATOM 2320 O O . PHE A 1 279 ? 29.112 18.564 -8.258 1.00 18.10 267 PHE A O 1
ATOM 2328 N N . TYR A 1 280 ? 30.885 17.339 -7.650 1.00 16.96 268 TYR A N 1
ATOM 2329 C CA . TYR A 1 280 ? 30.616 17.547 -6.220 1.00 17.22 268 TYR A CA 1
ATOM 2330 C C . TYR A 1 280 ? 31.010 18.939 -5.752 1.00 16.33 268 TYR A C 1
ATOM 2331 O O . TYR A 1 280 ? 30.379 19.473 -4.820 1.00 16.08 268 TYR A O 1
ATOM 2340 N N . LEU A 1 281 ? 32.037 19.516 -6.374 1.00 16.45 269 LEU A N 1
ATOM 2341 C CA . LEU A 1 281 ? 32.644 20.737 -5.865 1.00 16.54 269 LEU A CA 1
ATOM 2342 C C . LEU A 1 281 ? 32.607 21.966 -6.762 1.00 16.69 269 LEU A C 1
ATOM 2343 O O . LEU A 1 281 ? 32.762 23.072 -6.256 1.00 18.83 269 LEU A O 1
ATOM 2348 N N . ILE A 1 282 ? 32.487 21.797 -8.085 1.00 16.86 270 ILE A N 1
ATOM 2349 C CA . ILE A 1 282 ? 32.741 22.916 -9.008 1.00 18.08 270 ILE A CA 1
ATOM 2350 C C . ILE A 1 282 ? 31.488 23.396 -9.748 1.00 19.43 270 ILE A C 1
ATOM 2351 O O . ILE A 1 282 ? 31.147 24.576 -9.686 1.00 20.14 270 ILE A O 1
ATOM 2356 N N . ASP A 1 283 ? 30.802 22.502 -10.443 1.00 18.95 271 ASP A N 1
ATOM 2357 C CA . ASP 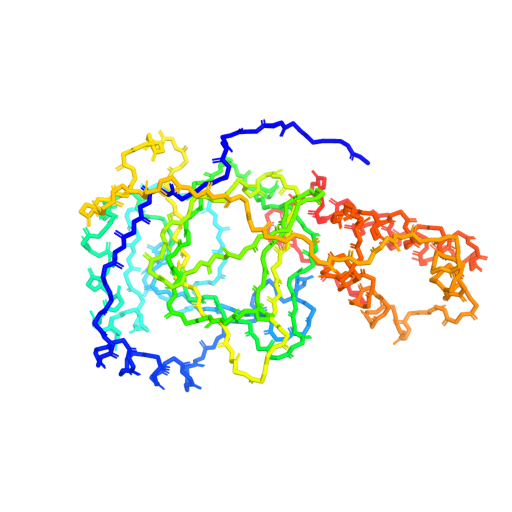A 1 283 ? 29.601 22.899 -11.203 1.00 19.64 271 ASP A CA 1
ATOM 2358 C C . ASP A 1 283 ? 28.737 21.691 -11.514 1.00 20.40 271 ASP A C 1
ATOM 2359 O O . ASP A 1 283 ? 29.252 20.612 -11.728 1.00 22.90 271 ASP A O 1
ATOM 2364 N N . ARG A 1 284 ? 27.422 21.910 -11.524 1.00 20.97 272 ARG A N 1
ATOM 2365 C CA . ARG A 1 284 ? 26.422 20.907 -11.829 1.00 20.07 272 ARG A CA 1
ATOM 2366 C C . ARG A 1 284 ? 25.262 21.582 -12.502 1.00 19.08 272 ARG A C 1
ATOM 2367 O O . ARG A 1 284 ? 24.975 22.737 -12.187 1.00 22.02 272 ARG A O 1
ATOM 2375 N N . ALA A 1 285 ? 24.569 20.858 -13.379 1.00 20.93 273 ALA A N 1
ATOM 2376 C CA . ALA A 1 285 ? 23.328 21.354 -13.958 1.00 21.37 273 ALA A CA 1
ATOM 2377 C C . ALA A 1 285 ? 22.118 20.853 -13.180 1.00 20.56 273 ALA A C 1
ATOM 2378 O O . ALA A 1 285 ? 22.171 19.820 -12.505 1.00 21.16 273 ALA A O 1
ATOM 2380 N N . ALA A 1 286 ? 21.020 21.589 -13.290 1.00 22.82 274 ALA A N 1
ATOM 2381 C CA . ALA A 1 286 ? 19.764 21.170 -12.703 1.00 23.38 274 ALA A CA 1
ATOM 2382 C C . ALA A 1 286 ? 19.380 19.791 -13.223 1.00 22.17 274 ALA A C 1
ATOM 2383 O O . ALA A 1 286 ? 19.349 19.553 -14.461 1.00 26.35 274 ALA A O 1
ATOM 2385 N N . GLY A 1 287 ? 19.101 18.897 -12.271 1.00 21.28 275 GLY A N 1
ATOM 2386 C CA . GLY A 1 287 ? 18.711 17.527 -12.543 1.00 22.76 275 GLY A CA 1
ATOM 2387 C C . GLY A 1 287 ? 19.844 16.569 -12.835 1.00 21.09 275 GLY A C 1
ATOM 2388 O O . GLY A 1 287 ? 19.606 15.372 -13.006 1.00 24.02 275 GLY A O 1
ATOM 2389 N N . GLU A 1 288 ? 21.073 17.077 -12.924 1.00 21.84 276 GLU A N 1
ATOM 2390 C CA . GLU A 1 288 ? 22.219 16.228 -13.254 1.00 22.51 276 GLU A CA 1
ATOM 2391 C C . GLU A 1 288 ? 22.480 15.304 -12.073 1.00 21.23 276 GLU A C 1
ATOM 2392 O O . GLU A 1 288 ? 22.478 15.758 -10.927 1.00 20.87 276 GLU A O 1
ATOM 2398 N N . VAL A 1 289 ? 22.731 14.037 -12.369 1.00 22.79 277 VAL A N 1
ATOM 2399 C CA . VAL A 1 289 ? 23.007 12.988 -11.405 1.00 23.08 277 VAL A CA 1
ATOM 2400 C C . VAL A 1 289 ? 24.350 12.364 -11.773 1.00 23.37 277 VAL A C 1
ATOM 2401 O O . VAL A 1 289 ? 24.705 12.265 -12.954 1.00 31.57 277 VAL A O 1
ATOM 2405 N N . MET A 1 290 ? 25.124 11.976 -10.771 1.00 22.32 278 MET A N 1
ATOM 2406 C CA . MET A 1 290 ? 26.388 11.282 -10.974 1.00 21.24 278 MET A CA 1
ATOM 2407 C C . MET A 1 290 ? 26.210 9.780 -10.774 1.00 23.90 278 MET A C 1
ATOM 2408 O O . MET A 1 290 ? 25.530 9.344 -9.861 1.00 27.74 278 MET A O 1
ATOM 2413 N N . THR A 1 291 ? 26.847 9.000 -11.624 1.00 29.78 279 THR A N 1
ATOM 2414 C CA . THR A 1 291 ? 26.829 7.553 -11.498 1.00 37.50 279 THR A CA 1
ATOM 2415 C C . THR A 1 291 ? 28.262 7.069 -11.476 1.00 35.32 279 THR A C 1
ATOM 2416 O O . THR A 1 291 ? 29.134 7.705 -12.037 1.00 36.47 279 THR A O 1
ATOM 2420 N N A TYR A 1 292 ? 28.335 5.802 -11.114 0.50 37.33 280 TYR A N 1
ATOM 2421 N N B TYR A 1 292 ? 28.598 6.100 -10.607 0.50 35.89 280 TYR A N 1
ATOM 2422 C CA A TYR A 1 292 ?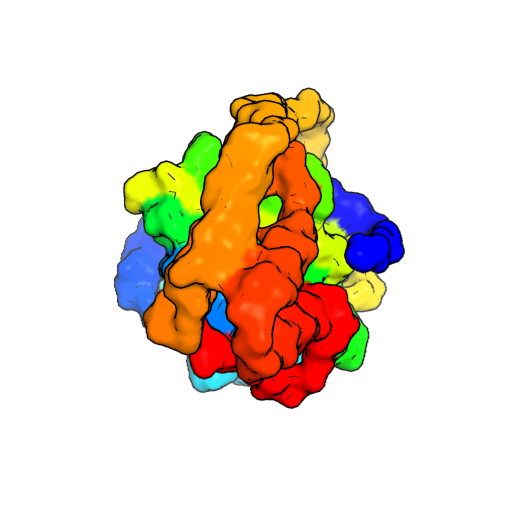 29.529 5.043 -11.110 0.50 34.59 280 TYR A CA 1
ATOM 2423 C CA B TYR A 1 292 ? 30.018 5.655 -10.413 0.50 34.08 280 TYR A CA 1
ATOM 2424 C C A TYR A 1 292 ? 29.287 3.849 -12.019 0.50 36.96 280 TYR A C 1
ATOM 2425 C C B TYR A 1 292 ? 30.151 4.314 -9.675 0.50 34.09 280 TYR A C 1
ATOM 2426 O O A TYR A 1 292 ? 28.957 4.052 -13.192 0.50 41.29 280 TYR A O 1
ATOM 2427 O O B TYR A 1 292 ? 31.216 3.668 -9.660 0.50 34.25 280 TYR A O 1
#